Protein AF-A0A8H5BIE5-F1 (afdb_monomer_lite)

Sequence (231 aa):
MSARRSNIYDLLNSENQHPDFGVPSYSPSLDPEEPSSSNPKPKRTKVRLTKDQAEALQIVFEHTPEPTIEKRKDLARDLGLTFEKVSRWFLRERNDAPRRLLPDGTKLEPRLRPTPEQKSRLEHEYALNANPSEQRQKEIALEIGLSELRVSKWFYRERKDAPRRLLPDGTKPKVVRRLTKEEKSRLGQEYARNKQPSERRQKEIAVDLGLSELTVSNWFIKAYRKIEETR

pLDDT: mean 70.71, std 19.9, range [29.78, 95.0]

Organism: NCBI:txid980116

Structure (mmCIF, N/CA/C/O backbone):
data_AF-A0A8H5BIE5-F1
#
_entry.id   AF-A0A8H5BIE5-F1
#
loop_
_atom_site.group_PDB
_atom_site.id
_atom_site.type_symbol
_atom_site.label_atom_id
_atom_site.label_alt_id
_atom_site.label_comp_id
_atom_site.label_asym_id
_atom_site.label_entity_id
_atom_site.label_seq_id
_atom_site.pdbx_PDB_ins_code
_atom_site.Cartn_x
_atom_site.Cartn_y
_atom_site.Cartn_z
_atom_site.occupancy
_atom_site.B_iso_or_equiv
_atom_site.auth_seq_id
_atom_site.auth_comp_id
_atom_site.auth_asym_id
_atom_site.auth_atom_id
_atom_site.pdbx_PDB_model_num
ATOM 1 N N . MET A 1 1 ? -13.540 -28.172 -0.347 1.00 32.31 1 MET A N 1
ATOM 2 C CA . MET A 1 1 ? -14.771 -27.641 0.275 1.00 32.31 1 MET A CA 1
ATOM 3 C C . MET A 1 1 ? -14.579 -26.155 0.539 1.00 32.31 1 MET A C 1
ATOM 5 O O . MET A 1 1 ? -13.856 -25.800 1.455 1.00 32.31 1 MET A O 1
ATOM 9 N N . SER A 1 2 ? -15.123 -25.292 -0.323 1.00 29.81 2 SER A N 1
ATOM 10 C CA . SER A 1 2 ? -14.977 -23.835 -0.218 1.00 29.81 2 SER A CA 1
ATOM 11 C C . SER A 1 2 ? -16.367 -23.232 -0.053 1.00 29.81 2 SER A C 1
ATOM 13 O O . SER A 1 2 ? -17.157 -23.240 -0.996 1.00 29.81 2 SER A O 1
ATOM 15 N N . ALA A 1 3 ? -16.688 -22.773 1.156 1.00 31.59 3 ALA A N 1
ATOM 16 C CA . ALA A 1 3 ? -17.971 -22.153 1.456 1.00 31.59 3 ALA A CA 1
ATOM 17 C C . ALA A 1 3 ? -18.076 -20.799 0.735 1.00 31.59 3 ALA A C 1
ATOM 19 O O . ALA A 1 3 ? -17.227 -19.917 0.893 1.00 31.59 3 ALA A O 1
ATOM 20 N N . ARG A 1 4 ? -19.117 -20.656 -0.092 1.00 34.44 4 ARG A N 1
ATOM 21 C CA . ARG A 1 4 ? -19.498 -19.399 -0.739 1.00 34.44 4 ARG A CA 1
ATOM 22 C C . ARG A 1 4 ? -19.854 -18.380 0.349 1.00 34.44 4 ARG A C 1
ATOM 24 O O . ARG A 1 4 ? -20.651 -18.670 1.233 1.00 34.44 4 ARG A O 1
ATOM 31 N N . ARG A 1 5 ? -19.256 -17.186 0.291 1.00 35.44 5 ARG A N 1
ATOM 32 C CA . ARG A 1 5 ? -19.644 -16.042 1.127 1.00 35.44 5 ARG A CA 1
ATOM 33 C C . ARG A 1 5 ? -21.004 -15.536 0.648 1.00 35.44 5 ARG A C 1
ATOM 35 O O . ARG A 1 5 ? -21.066 -14.845 -0.364 1.00 35.44 5 ARG A O 1
ATOM 42 N N . SER A 1 6 ? -22.063 -15.901 1.360 1.00 34.91 6 SER A N 1
ATOM 43 C CA . SER A 1 6 ? -23.404 -15.364 1.137 1.00 34.91 6 SER A CA 1
ATOM 44 C C . SER A 1 6 ? -23.446 -13.883 1.513 1.00 34.91 6 SER A C 1
ATOM 46 O O . SER A 1 6 ? -22.929 -13.473 2.557 1.00 34.91 6 SER A O 1
ATOM 48 N N . ASN A 1 7 ? -24.017 -13.078 0.623 1.00 36.84 7 ASN A N 1
ATOM 49 C CA . ASN A 1 7 ? -24.169 -11.643 0.780 1.00 36.84 7 ASN A CA 1
ATOM 50 C C . ASN A 1 7 ? -25.349 -11.371 1.727 1.00 36.84 7 ASN A C 1
ATOM 52 O O . ASN A 1 7 ? -26.460 -11.829 1.493 1.00 36.84 7 ASN A O 1
ATOM 56 N N . ILE A 1 8 ? -25.113 -10.631 2.810 1.00 42.47 8 ILE A N 1
ATOM 57 C CA . ILE A 1 8 ? -26.102 -10.379 3.880 1.00 42.47 8 ILE A CA 1
ATOM 58 C C . ILE A 1 8 ? -27.270 -9.483 3.401 1.00 42.47 8 ILE A C 1
ATOM 60 O O . ILE A 1 8 ? -28.242 -9.292 4.123 1.00 42.47 8 ILE A O 1
ATOM 64 N N . TYR A 1 9 ? -27.219 -8.966 2.171 1.00 36.19 9 TYR A N 1
ATOM 65 C CA . TYR A 1 9 ? -28.305 -8.180 1.577 1.00 36.19 9 TYR A CA 1
ATOM 66 C C . TYR A 1 9 ? -29.442 -9.020 0.962 1.00 36.19 9 TYR A C 1
ATOM 68 O O . TYR A 1 9 ? -30.474 -8.447 0.634 1.00 36.19 9 TYR A O 1
ATOM 76 N N . ASP A 1 10 ? -29.309 -10.349 0.867 1.00 44.44 10 ASP A N 1
ATOM 77 C CA . ASP A 1 10 ? -30.314 -11.212 0.214 1.00 44.44 10 ASP A CA 1
ATOM 78 C C . ASP A 1 10 ? -31.428 -11.730 1.157 1.00 44.44 10 ASP A C 1
ATOM 80 O O . ASP A 1 10 ? -32.272 -12.516 0.740 1.00 44.44 10 ASP A O 1
ATOM 84 N N . LEU A 1 11 ? -31.472 -11.295 2.425 1.00 38.12 11 LEU A N 1
ATOM 85 C CA . LEU A 1 11 ? -32.445 -11.765 3.436 1.00 38.12 11 LEU A CA 1
ATOM 86 C C . LEU A 1 11 ? -33.472 -10.708 3.883 1.00 38.12 11 LEU A C 1
ATOM 88 O O . LEU A 1 11 ? -34.088 -10.857 4.933 1.00 38.12 11 LEU A O 1
ATOM 92 N N . LEU A 1 12 ? -33.669 -9.636 3.111 1.00 39.03 12 LEU A N 1
ATOM 93 C CA . LEU A 1 12 ? -34.598 -8.551 3.473 1.00 39.03 12 LEU A CA 1
ATOM 94 C C . LEU A 1 12 ? -35.684 -8.261 2.429 1.00 39.03 12 LEU A C 1
ATOM 96 O O . LEU A 1 12 ? -36.294 -7.200 2.481 1.00 39.03 12 LEU A O 1
ATOM 100 N N . ASN A 1 13 ? -35.958 -9.180 1.500 1.00 38.72 13 ASN A N 1
ATOM 101 C CA . ASN A 1 13 ? -37.009 -8.966 0.503 1.00 38.72 13 ASN A CA 1
ATOM 102 C C . ASN A 1 13 ? -37.920 -10.190 0.355 1.00 38.72 13 ASN A C 1
ATOM 104 O O . ASN A 1 13 ? -37.902 -10.886 -0.656 1.00 38.72 13 ASN A O 1
ATOM 108 N N . SER A 1 14 ? -38.710 -10.467 1.389 1.00 38.69 14 SER A N 1
ATOM 109 C CA . SER A 1 14 ? -39.858 -11.367 1.287 1.00 38.69 14 SER A CA 1
ATOM 110 C C . SER A 1 14 ? -40.916 -10.936 2.293 1.00 38.69 14 SER A C 1
ATOM 112 O O . SER A 1 14 ? -40.967 -11.458 3.394 1.00 38.69 14 SER A O 1
ATOM 114 N N . GLU A 1 15 ? -41.662 -9.893 1.931 1.00 37.38 15 GLU A N 1
ATOM 115 C CA . GLU A 1 15 ? -43.041 -9.625 2.364 1.00 37.38 15 GLU A CA 1
ATOM 116 C C . GLU A 1 15 ? -43.448 -8.250 1.832 1.00 37.38 15 GLU A C 1
ATOM 118 O O . GLU A 1 15 ? -43.103 -7.220 2.396 1.00 37.38 15 GLU A O 1
ATOM 123 N N . ASN A 1 16 ? -44.143 -8.240 0.695 1.00 35.81 16 ASN A N 1
ATOM 124 C CA . ASN A 1 16 ? -45.181 -7.253 0.413 1.00 35.81 16 ASN A CA 1
ATOM 125 C C . ASN A 1 16 ? -46.111 -7.843 -0.647 1.00 35.81 16 ASN A C 1
ATOM 127 O O . ASN A 1 16 ? -45.803 -7.897 -1.837 1.00 35.81 16 ASN A O 1
ATOM 131 N N . GLN A 1 17 ? -47.233 -8.354 -0.152 1.00 34.19 17 GLN A N 1
ATOM 132 C CA . GLN A 1 17 ? -48.413 -8.710 -0.923 1.00 34.19 17 GLN A CA 1
ATOM 133 C C . GLN A 1 17 ? -48.940 -7.453 -1.630 1.00 34.19 17 GLN A C 1
ATOM 135 O O . GLN A 1 17 ? -49.186 -6.430 -0.995 1.00 34.19 17 GLN A O 1
ATOM 140 N N . HIS A 1 18 ? -49.096 -7.541 -2.949 1.00 30.09 18 HIS A N 1
ATOM 141 C CA . HIS A 1 18 ? -49.784 -6.554 -3.778 1.00 30.09 18 HIS A CA 1
ATOM 142 C C . HIS A 1 18 ? -51.304 -6.755 -3.663 1.00 30.09 18 HIS A C 1
ATOM 144 O O . HIS A 1 18 ? -51.768 -7.850 -3.986 1.00 30.09 18 HIS A O 1
ATOM 150 N N . PRO A 1 19 ? -52.100 -5.734 -3.297 1.00 32.47 19 PRO A N 1
ATOM 151 C CA . PRO A 1 19 ? -53.488 -5.669 -3.708 1.00 32.47 19 PRO A CA 1
ATOM 152 C C . PRO A 1 19 ? -53.601 -4.944 -5.057 1.00 32.47 19 PRO A C 1
ATOM 154 O O . PRO A 1 19 ? -52.940 -3.937 -5.322 1.00 32.47 19 PRO A O 1
ATOM 157 N N . ASP A 1 20 ? -54.437 -5.529 -5.901 1.00 37.66 20 ASP A N 1
ATOM 158 C CA . ASP A 1 20 ? -54.865 -5.097 -7.225 1.00 37.66 20 ASP A CA 1
ATOM 159 C C . ASP A 1 20 ? -55.645 -3.770 -7.164 1.00 37.66 20 ASP A C 1
ATOM 161 O O . ASP A 1 20 ? -56.642 -3.671 -6.449 1.00 37.66 20 ASP A O 1
ATOM 165 N N . PHE A 1 21 ? -55.200 -2.764 -7.921 1.00 33.78 21 PHE A N 1
ATOM 166 C CA . PHE A 1 21 ? -56.006 -1.597 -8.280 1.00 33.78 21 PHE A CA 1
ATOM 167 C C . PHE A 1 21 ? -55.697 -1.171 -9.721 1.00 33.78 21 PHE A C 1
ATOM 169 O O . PHE A 1 21 ? -54.744 -0.445 -9.992 1.00 33.78 21 PHE A O 1
ATOM 176 N N . GLY A 1 22 ? -56.535 -1.666 -10.634 1.00 30.28 22 GLY A N 1
ATOM 177 C CA . GLY A 1 22 ? -57.175 -0.928 -11.728 1.00 30.28 22 GLY A CA 1
ATOM 178 C C . GLY A 1 22 ? -56.383 0.193 -12.399 1.00 30.28 22 GLY A C 1
ATOM 179 O O . GLY A 1 22 ? -56.380 1.335 -11.949 1.00 30.28 22 GLY A O 1
ATOM 180 N N . VAL A 1 23 ? -55.828 -0.123 -13.565 1.00 30.62 23 VAL A N 1
ATOM 181 C CA . VAL A 1 23 ? -55.325 0.844 -14.547 1.00 30.62 23 VAL A CA 1
ATOM 182 C C . VAL A 1 23 ? -56.503 1.562 -15.220 1.00 30.62 23 VAL A C 1
ATOM 184 O O . VAL A 1 23 ? -57.405 0.883 -15.716 1.00 30.62 23 VAL A O 1
ATOM 187 N N . PRO A 1 24 ? -56.452 2.894 -15.390 1.00 33.66 24 PRO A N 1
ATOM 188 C CA . PRO A 1 24 ? -57.061 3.519 -16.550 1.00 33.66 24 PRO A CA 1
ATOM 189 C C . PRO A 1 24 ? -55.997 4.164 -17.440 1.00 33.66 24 PRO A C 1
ATOM 191 O O . PRO A 1 24 ? -55.214 5.021 -17.038 1.00 33.66 24 PRO A O 1
ATOM 194 N N . SER A 1 25 ? -56.029 3.712 -18.688 1.00 35.69 25 SER A N 1
ATOM 195 C CA . SER A 1 25 ? -55.383 4.276 -19.866 1.00 35.69 25 SER A CA 1
ATOM 196 C C . SER A 1 25 ? -55.659 5.776 -20.024 1.00 35.69 25 SER A C 1
ATOM 198 O O . SER A 1 25 ? -56.815 6.172 -20.159 1.00 35.69 25 SER A O 1
ATOM 200 N N . TYR A 1 26 ? -54.604 6.580 -20.165 1.00 31.02 26 TYR A N 1
ATOM 201 C CA . TYR A 1 26 ? -54.642 7.768 -21.018 1.00 31.02 26 TYR A CA 1
ATOM 202 C C . TYR A 1 26 ? -53.252 8.035 -21.606 1.00 31.02 26 TYR A C 1
ATOM 204 O O . TYR A 1 26 ? -52.254 8.109 -20.894 1.00 31.02 26 TYR A O 1
ATOM 212 N N . SER A 1 27 ? -53.206 8.142 -22.928 1.00 31.41 27 SER A N 1
ATOM 213 C CA . SER A 1 27 ? -52.050 8.557 -23.725 1.00 31.41 27 SER A CA 1
ATOM 214 C C . SER A 1 27 ? -52.337 9.971 -24.273 1.00 31.41 27 SER A C 1
ATOM 216 O O . SER A 1 27 ? -53.456 10.461 -24.151 1.00 31.41 27 SER A O 1
ATOM 218 N N . PRO A 1 28 ? -51.406 10.598 -24.998 1.00 44.78 28 PRO A N 1
ATOM 219 C CA . PRO A 1 28 ? -50.321 11.455 -24.528 1.00 44.78 28 PRO A CA 1
ATOM 220 C C . PRO A 1 28 ? -50.580 12.934 -24.886 1.00 44.78 28 PRO A C 1
ATOM 222 O O . PRO A 1 28 ? -51.150 13.203 -25.941 1.00 44.78 28 PRO A O 1
ATOM 225 N N . SER A 1 29 ? -50.109 13.908 -24.099 1.00 29.78 29 SER A N 1
ATOM 226 C CA . SER A 1 29 ? -49.857 15.263 -24.627 1.00 29.78 29 SER A CA 1
ATOM 227 C C . SER A 1 29 ? -49.077 16.173 -23.679 1.00 29.78 29 SER A C 1
ATOM 229 O O . SER A 1 29 ? -49.524 16.447 -22.572 1.00 29.78 29 SER A O 1
ATOM 231 N N . LEU A 1 30 ? -47.998 16.710 -24.258 1.00 33.69 30 LEU A N 1
ATOM 232 C CA . LEU A 1 30 ? -47.426 18.046 -24.072 1.00 33.69 30 LEU A CA 1
ATOM 233 C C . LEU A 1 30 ? -46.634 18.302 -22.782 1.00 33.69 30 LEU A C 1
ATOM 235 O O . LEU A 1 30 ? -47.179 18.654 -21.740 1.00 33.69 30 LEU A O 1
ATOM 239 N N . ASP A 1 31 ? -45.309 18.215 -22.936 1.00 35.59 31 ASP A N 1
ATOM 240 C CA . ASP A 1 31 ? -44.327 18.892 -22.089 1.00 35.59 31 ASP A CA 1
ATOM 241 C C . ASP A 1 31 ? -44.635 20.395 -21.979 1.00 35.59 31 ASP A C 1
ATOM 243 O O . ASP A 1 31 ? -44.973 21.053 -22.971 1.00 35.59 31 ASP A O 1
ATOM 247 N N . PRO A 1 32 ? -44.410 20.964 -20.789 1.00 39.25 32 PRO A N 1
ATOM 248 C CA . PRO A 1 32 ? -43.493 22.091 -20.713 1.00 39.25 32 PRO A CA 1
ATOM 249 C C . PRO A 1 32 ? -42.381 21.827 -19.695 1.00 39.25 32 PRO A C 1
ATOM 251 O O . PRO A 1 32 ? -42.601 21.271 -18.623 1.00 39.25 32 PRO A O 1
ATOM 254 N N . GLU A 1 33 ? -41.179 22.249 -20.076 1.00 38.44 33 GLU A N 1
ATOM 255 C CA . GLU A 1 33 ? -39.914 22.125 -19.356 1.00 38.44 33 GLU A CA 1
ATOM 256 C C . GLU A 1 33 ? -40.009 22.357 -17.837 1.00 38.44 33 GLU A C 1
ATOM 258 O O . GLU A 1 33 ? -40.250 23.470 -17.369 1.00 38.44 33 GLU A O 1
ATOM 263 N N . GLU A 1 34 ? -39.706 21.313 -17.063 1.00 33.25 34 GLU A N 1
ATOM 264 C CA . GLU A 1 34 ? -39.403 21.421 -15.636 1.00 33.25 34 GLU A CA 1
ATOM 265 C C . GLU A 1 34 ? -37.879 21.571 -15.447 1.00 33.25 34 GLU A C 1
ATOM 267 O O . GLU A 1 34 ? -37.102 20.729 -15.922 1.00 33.25 34 GLU A O 1
ATOM 272 N N . PRO A 1 35 ? -37.403 22.627 -14.760 1.00 37.53 35 PRO A N 1
ATOM 273 C CA . PRO A 1 35 ? -35.984 22.858 -14.549 1.00 37.53 35 PRO A CA 1
ATOM 274 C C . PRO A 1 35 ? -35.387 21.754 -13.672 1.00 37.53 35 PRO A C 1
ATOM 276 O O . PRO A 1 35 ? -35.780 21.544 -12.525 1.00 37.53 35 PRO A O 1
ATOM 279 N N . SER A 1 36 ? -34.376 21.078 -14.222 1.00 33.56 36 SER A N 1
ATOM 280 C CA . SER A 1 36 ? -33.503 20.109 -13.553 1.00 33.56 36 SER A CA 1
ATOM 281 C C . SER A 1 36 ? -33.057 20.603 -12.167 1.00 33.56 36 SER A C 1
ATOM 283 O O . SER A 1 36 ? -32.044 21.292 -12.023 1.00 33.56 36 SER A O 1
ATOM 285 N N . SER A 1 37 ? -33.781 20.190 -11.124 1.00 35.19 37 SER A N 1
ATOM 286 C CA . SER A 1 37 ? -33.389 20.364 -9.727 1.00 35.19 37 SER A CA 1
ATOM 287 C C . SER A 1 37 ? -32.235 19.414 -9.409 1.00 35.19 37 SER A C 1
ATOM 289 O O . SER A 1 37 ? -32.403 18.295 -8.919 1.00 35.19 37 SER A O 1
ATOM 291 N N . SER A 1 38 ? -31.014 19.856 -9.709 1.00 40.78 38 SER A N 1
ATOM 292 C CA . SER A 1 38 ? -29.786 19.229 -9.235 1.00 40.78 38 SER A CA 1
ATOM 293 C C . SER A 1 38 ? -29.608 19.538 -7.748 1.00 40.78 38 SER A C 1
ATOM 295 O O . SER A 1 38 ? -28.754 20.338 -7.369 1.00 40.78 38 SER A O 1
ATOM 297 N N . ASN A 1 39 ? -30.425 18.934 -6.887 1.00 42.25 39 ASN A N 1
ATOM 298 C CA . ASN A 1 39 ? -30.245 19.066 -5.448 1.00 42.25 39 ASN A CA 1
ATOM 299 C C . ASN A 1 39 ? -29.088 18.139 -5.008 1.00 42.25 39 ASN A C 1
ATOM 301 O O . ASN A 1 39 ? -29.203 16.912 -5.125 1.00 42.25 39 ASN A O 1
ATOM 305 N N . PRO A 1 40 ? -27.939 18.662 -4.533 1.00 48.62 40 PRO A N 1
ATOM 306 C CA . PRO A 1 40 ? -26.839 17.818 -4.092 1.00 48.62 40 PRO A CA 1
ATOM 307 C C . PRO A 1 40 ? -27.244 17.082 -2.810 1.00 48.62 40 PRO A C 1
ATOM 309 O O . PRO A 1 40 ? -27.550 17.701 -1.792 1.00 48.62 40 PRO A O 1
ATOM 312 N N . LYS A 1 41 ? -27.222 15.742 -2.844 1.00 47.88 41 LYS A N 1
ATOM 313 C CA . LYS A 1 41 ? -27.492 14.892 -1.671 1.00 47.88 41 LYS A CA 1
ATOM 314 C C . LYS A 1 41 ? -26.666 15.379 -0.464 1.00 47.88 41 LYS A C 1
ATOM 316 O O . LYS A 1 41 ? -25.450 15.552 -0.611 1.00 47.88 41 LYS A O 1
ATOM 321 N N . PRO A 1 42 ? -27.268 15.564 0.727 1.00 48.19 42 PRO A N 1
ATOM 322 C CA . PRO A 1 42 ? -26.554 16.072 1.891 1.00 48.19 42 PRO A CA 1
ATOM 323 C C . PRO A 1 42 ? -25.379 15.152 2.237 1.00 48.19 42 PRO A C 1
ATOM 325 O O . PRO A 1 42 ? -25.523 13.936 2.409 1.00 48.19 42 PRO A O 1
ATOM 328 N N . LYS A 1 43 ? -24.179 15.736 2.315 1.00 51.28 43 LYS A N 1
ATOM 329 C CA . LYS A 1 43 ? -22.952 15.028 2.691 1.00 51.28 43 LYS A CA 1
ATOM 330 C C . LYS A 1 43 ? -23.131 14.500 4.117 1.00 51.28 43 LYS A C 1
ATOM 332 O O . LYS A 1 43 ? -23.162 15.287 5.056 1.00 51.28 43 LYS A O 1
ATOM 337 N N . ARG A 1 44 ? -23.240 13.174 4.289 1.00 58.47 44 ARG A N 1
ATOM 338 C CA . ARG A 1 44 ? -23.320 12.526 5.613 1.00 58.47 44 ARG A CA 1
ATOM 339 C C . ARG A 1 44 ? -22.139 12.997 6.469 1.00 58.47 44 ARG A C 1
ATOM 341 O O . ARG A 1 44 ? -20.995 12.616 6.207 1.00 58.47 44 ARG A O 1
ATOM 348 N N . THR A 1 45 ? -22.401 13.813 7.484 1.00 51.69 45 THR A N 1
ATOM 349 C CA . THR A 1 45 ? -21.404 14.217 8.475 1.00 51.69 45 THR A CA 1
ATOM 350 C C . THR A 1 45 ? -20.968 12.970 9.241 1.00 51.69 45 THR A C 1
ATOM 352 O O . THR A 1 45 ? -21.744 12.319 9.941 1.00 51.69 45 THR A O 1
ATOM 355 N N . LYS A 1 46 ? -19.709 12.556 9.053 1.00 61.09 46 LYS A N 1
ATOM 356 C CA . LYS A 1 46 ? -19.129 11.441 9.810 1.00 61.09 46 LYS A CA 1
ATOM 357 C C . LYS A 1 46 ? -18.948 11.882 11.261 1.00 61.09 46 LYS A C 1
ATOM 359 O O . LYS A 1 46 ? -17.928 12.476 11.595 1.00 61.09 46 LYS A O 1
ATOM 364 N N . VAL A 1 47 ? -19.918 11.564 12.114 1.00 65.62 47 VAL A N 1
ATOM 365 C CA . VAL A 1 47 ? -19.767 11.668 13.572 1.00 65.62 47 VAL A CA 1
ATOM 366 C C . VAL A 1 47 ? -18.630 10.734 13.999 1.00 65.62 47 VAL A C 1
ATOM 368 O O . VAL A 1 47 ? -18.717 9.520 13.788 1.00 65.62 47 VAL A O 1
ATOM 371 N N . ARG A 1 48 ? -17.545 11.306 14.532 1.00 79.50 48 ARG A N 1
ATOM 372 C CA . ARG A 1 48 ? -16.424 10.559 15.124 1.00 79.50 48 ARG A CA 1
ATOM 373 C C . ARG A 1 48 ? -16.837 10.055 16.510 1.00 79.50 48 ARG A C 1
ATOM 375 O O . ARG A 1 48 ? -17.612 10.726 17.181 1.00 79.50 48 ARG A O 1
ATOM 382 N N . LEU A 1 49 ? -16.341 8.883 16.909 1.00 86.94 49 LEU A N 1
ATOM 383 C CA . LEU A 1 49 ? -16.509 8.409 18.284 1.00 86.94 49 LEU A CA 1
ATOM 384 C C . LEU A 1 49 ? -15.771 9.357 19.234 1.00 86.94 49 LEU A C 1
ATOM 386 O O . LEU A 1 49 ? -14.690 9.846 18.889 1.00 86.94 49 LEU A O 1
ATOM 390 N N . THR A 1 50 ? -16.349 9.600 20.408 1.00 90.75 50 THR A N 1
ATOM 391 C CA . THR A 1 50 ? -15.651 10.286 21.500 1.00 90.75 50 THR A CA 1
ATOM 392 C C . THR A 1 50 ? -14.539 9.395 22.059 1.00 90.75 50 THR A C 1
ATOM 394 O O . THR A 1 50 ? -14.482 8.195 21.770 1.00 90.75 50 THR A O 1
ATOM 397 N N . LYS A 1 51 ? -13.632 9.982 22.848 1.00 88.19 51 LYS A N 1
ATOM 398 C CA . LYS A 1 51 ? -12.554 9.236 23.510 1.00 88.19 51 LYS A CA 1
ATOM 399 C C . LYS A 1 51 ? -13.129 8.125 24.399 1.00 88.19 51 LYS A C 1
ATOM 401 O O . LYS A 1 51 ? -12.760 6.970 24.225 1.00 88.19 51 LYS A O 1
ATOM 406 N N . ASP A 1 52 ? -14.116 8.463 25.221 1.00 87.19 52 ASP A N 1
ATOM 407 C CA . ASP A 1 52 ? -14.751 7.534 26.163 1.00 87.19 52 ASP A CA 1
ATOM 408 C C . ASP A 1 52 ? -15.489 6.395 25.439 1.00 87.19 52 ASP A C 1
ATOM 410 O O . ASP A 1 52 ? -15.382 5.230 25.816 1.00 87.19 52 ASP A O 1
ATOM 414 N N . GLN A 1 53 ? -16.171 6.701 24.325 1.00 91.31 53 GLN A N 1
ATOM 415 C CA . GLN A 1 53 ? -16.801 5.681 23.478 1.00 91.31 53 GLN A CA 1
ATOM 416 C C . GLN A 1 53 ? -15.771 4.725 22.866 1.00 91.31 53 GLN A C 1
ATOM 418 O O . GLN A 1 53 ? -16.045 3.535 22.720 1.00 91.31 53 GLN A O 1
ATOM 423 N N . ALA A 1 54 ? -14.602 5.233 22.470 1.00 90.75 54 ALA A N 1
ATOM 424 C CA . ALA A 1 54 ? -13.534 4.406 21.922 1.00 90.75 54 ALA A CA 1
ATOM 425 C C . ALA A 1 54 ? -12.882 3.526 22.999 1.00 90.75 54 ALA A C 1
ATOM 427 O O . ALA A 1 54 ? -12.653 2.348 22.733 1.00 90.75 54 ALA A O 1
ATOM 428 N N . GLU A 1 55 ? -12.632 4.063 24.196 1.00 89.94 55 GLU A N 1
ATOM 429 C CA . GLU A 1 55 ? -12.083 3.307 25.331 1.00 89.94 55 GLU A CA 1
ATOM 430 C C . GLU A 1 55 ? -13.025 2.179 25.767 1.00 89.94 55 GLU A C 1
ATOM 432 O O . GLU A 1 55 ? -1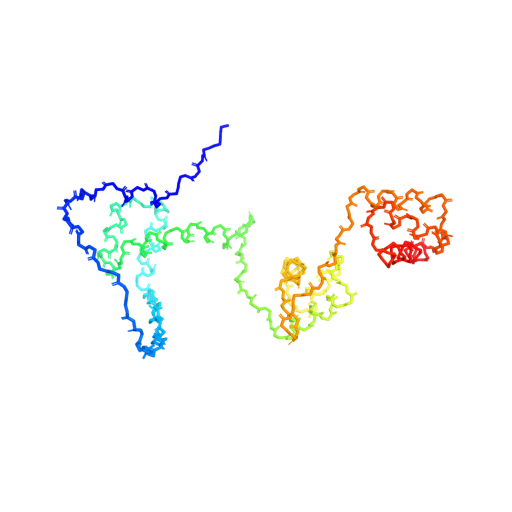2.592 1.036 25.891 1.00 89.94 55 GLU A O 1
ATOM 437 N N . ALA A 1 56 ? -14.327 2.445 25.891 1.00 91.00 56 ALA A N 1
ATOM 438 C CA . ALA A 1 56 ? -15.302 1.417 26.257 1.00 91.00 56 ALA A CA 1
ATOM 439 C C . ALA A 1 56 ? -15.357 0.256 25.245 1.00 91.00 56 ALA A C 1
ATOM 441 O O . ALA A 1 56 ? -15.419 -0.915 25.625 1.00 91.00 56 ALA A O 1
ATOM 442 N N . LEU A 1 57 ? -15.298 0.561 23.944 1.00 92.25 57 LEU A N 1
ATOM 443 C CA . LEU A 1 57 ? -15.244 -0.462 22.895 1.00 92.25 57 LEU A CA 1
ATOM 444 C C . LEU A 1 57 ? -13.925 -1.246 22.921 1.00 92.25 57 LEU A C 1
ATOM 446 O O . LEU A 1 57 ? -13.935 -2.459 22.707 1.00 92.25 57 LEU A O 1
ATOM 450 N N . GLN A 1 58 ? -12.811 -0.568 23.207 1.00 90.25 58 GLN A N 1
ATOM 451 C CA . GLN A 1 58 ? -11.485 -1.171 23.322 1.00 90.25 58 GLN A CA 1
ATOM 452 C C . GLN A 1 58 ? -11.426 -2.181 24.474 1.00 90.25 58 GLN A C 1
ATOM 454 O O . GLN A 1 58 ? -10.994 -3.311 24.255 1.00 90.25 58 GLN A O 1
ATOM 459 N N . ILE A 1 59 ? -11.947 -1.822 25.653 1.00 90.44 59 ILE A N 1
ATOM 460 C CA . ILE A 1 59 ? -12.009 -2.711 26.824 1.00 90.44 59 ILE A CA 1
ATOM 461 C C . ILE A 1 59 ? -12.752 -4.003 26.477 1.00 90.44 59 ILE A C 1
ATOM 463 O O . ILE A 1 59 ? -12.271 -5.099 26.761 1.00 90.44 59 ILE A O 1
ATOM 467 N N . VAL A 1 60 ? -13.911 -3.908 25.816 1.00 92.12 60 VAL A N 1
ATOM 468 C CA . VAL A 1 60 ? -14.652 -5.115 25.420 1.00 92.12 60 VAL A CA 1
ATOM 469 C C . VAL A 1 60 ? -13.894 -5.923 24.372 1.00 92.12 60 VAL A C 1
ATOM 471 O O . VAL A 1 60 ? -13.906 -7.147 24.436 1.00 92.12 60 VAL A O 1
ATOM 474 N N . PHE A 1 61 ? -13.219 -5.272 23.425 1.00 90.81 61 PHE A N 1
ATOM 475 C CA . PHE A 1 61 ? -12.437 -5.956 22.395 1.00 90.81 61 PHE A CA 1
ATOM 476 C C . PHE A 1 61 ? -11.265 -6.758 22.965 1.00 90.81 61 PHE A C 1
ATOM 478 O O . PHE A 1 61 ? -11.012 -7.864 22.494 1.00 90.81 61 PHE A O 1
ATOM 485 N N . GLU A 1 62 ? -10.581 -6.230 23.979 1.00 86.94 62 GLU A N 1
ATOM 486 C CA . GLU A 1 62 ? -9.467 -6.910 24.651 1.00 86.94 62 GLU A CA 1
ATOM 487 C C . GLU A 1 62 ? -9.905 -8.218 25.317 1.00 86.94 62 GLU A C 1
ATOM 489 O O . GLU A 1 62 ? -9.188 -9.213 25.253 1.00 86.94 62 GLU A O 1
ATOM 494 N N . HIS A 1 63 ? -11.113 -8.242 25.883 1.00 86.88 63 HIS A N 1
ATOM 495 C CA . HIS A 1 63 ? -11.671 -9.430 26.531 1.00 86.88 63 HIS A CA 1
ATOM 496 C C . HIS A 1 63 ? -12.402 -10.350 25.548 1.00 86.88 63 HIS A C 1
ATOM 498 O O . HIS A 1 63 ? -12.464 -11.564 25.734 1.00 86.88 63 HIS A O 1
ATOM 504 N N . THR A 1 64 ? -13.026 -9.789 24.512 1.00 87.94 64 THR A N 1
ATOM 505 C CA . THR A 1 64 ? -13.842 -10.533 23.550 1.00 87.94 64 THR A CA 1
ATOM 506 C C . THR A 1 64 ? -13.781 -9.866 22.170 1.00 87.94 64 THR A C 1
ATOM 508 O O . THR A 1 64 ? -14.608 -9.008 21.851 1.00 87.94 64 THR A O 1
ATOM 511 N N . PRO A 1 65 ? -12.848 -10.291 21.295 1.00 86.19 65 PRO A N 1
ATOM 512 C CA . PRO A 1 65 ? -12.715 -9.746 19.940 1.00 86.19 65 PRO A CA 1
ATOM 513 C C . PRO A 1 65 ? -13.924 -10.020 19.028 1.00 86.19 65 PRO A C 1
ATOM 515 O O . PRO A 1 65 ? -14.130 -9.324 18.029 1.00 86.19 65 PRO A O 1
ATOM 518 N N . GLU A 1 66 ? -14.725 -11.039 19.358 1.00 89.88 66 GLU A N 1
ATOM 519 C CA . GLU A 1 66 ? -15.974 -11.397 18.676 1.00 89.88 66 GLU A CA 1
ATOM 520 C C . GLU A 1 66 ? -17.170 -11.343 19.643 1.00 89.88 66 GLU A C 1
ATOM 522 O O . GLU A 1 66 ? -17.716 -12.379 20.021 1.00 89.88 66 GLU A O 1
ATOM 527 N N . PRO A 1 67 ? -17.602 -10.145 20.076 1.00 89.94 67 PRO A N 1
ATOM 528 C CA . PRO A 1 67 ? -18.737 -10.032 20.985 1.00 89.94 67 PRO A CA 1
ATOM 529 C C . PRO A 1 67 ? -20.017 -10.517 20.299 1.00 89.94 67 PRO A C 1
ATOM 531 O O . PRO A 1 67 ? -20.207 -10.296 19.097 1.00 89.94 67 PRO A O 1
ATOM 534 N N . THR A 1 68 ? -20.925 -11.129 21.059 1.00 94.00 68 THR A N 1
ATOM 535 C CA . THR A 1 68 ? -22.222 -11.597 20.548 1.00 94.00 68 THR A CA 1
ATOM 536 C C . THR A 1 68 ? -23.077 -10.443 20.015 1.00 94.00 68 THR A C 1
ATOM 538 O O . THR A 1 68 ? -22.827 -9.263 20.281 1.00 94.00 68 THR A O 1
ATOM 541 N N . ILE A 1 69 ? -24.112 -10.770 19.233 1.00 93.38 69 ILE A N 1
ATOM 542 C CA . ILE A 1 69 ? -25.053 -9.768 18.707 1.00 93.38 69 ILE A CA 1
ATOM 543 C C . ILE A 1 69 ? -25.695 -8.979 19.855 1.00 93.38 69 ILE A C 1
ATOM 545 O O . ILE A 1 69 ? -25.779 -7.757 19.768 1.00 93.38 69 ILE A O 1
ATOM 549 N N . GLU A 1 70 ? -26.099 -9.664 20.924 1.00 94.31 70 GLU A N 1
ATOM 550 C CA . GLU A 1 70 ? -26.699 -9.061 22.119 1.00 94.31 70 GLU A CA 1
ATOM 551 C C . GLU A 1 70 ? -25.730 -8.104 22.803 1.00 94.31 70 GLU A C 1
ATOM 553 O O . GLU A 1 70 ? -26.045 -6.926 22.953 1.00 94.31 70 GLU A O 1
ATOM 558 N N . LYS A 1 71 ? -24.489 -8.540 23.055 1.00 91.25 71 LYS A N 1
ATOM 559 C CA . LYS A 1 71 ? -23.474 -7.685 23.678 1.00 91.25 71 LYS A CA 1
ATOM 560 C C . LYS A 1 71 ? -23.182 -6.428 22.856 1.00 91.25 71 LYS A C 1
ATOM 562 O O . LYS A 1 71 ? -22.965 -5.353 23.409 1.00 91.25 71 LYS A O 1
ATOM 567 N N . ARG A 1 72 ? -23.213 -6.529 21.521 1.00 94.94 72 ARG A N 1
ATOM 568 C CA . ARG A 1 72 ? -23.086 -5.364 20.628 1.00 94.94 72 ARG A CA 1
ATOM 569 C C . ARG A 1 72 ? -24.312 -4.448 20.657 1.00 94.94 72 ARG A C 1
ATOM 571 O O . ARG A 1 72 ? -24.142 -3.245 20.470 1.00 94.94 72 ARG A O 1
ATOM 578 N N . LYS A 1 73 ? -25.524 -4.984 20.843 1.00 95.00 73 LYS A N 1
ATOM 579 C CA . LYS A 1 73 ? -26.749 -4.183 21.023 1.00 95.00 73 LYS A CA 1
ATOM 580 C C . LYS A 1 73 ? -26.726 -3.439 22.359 1.00 95.00 73 LYS A C 1
ATOM 582 O O . LYS A 1 73 ? -27.058 -2.259 22.375 1.00 95.00 73 LYS A O 1
ATOM 587 N N . ASP A 1 74 ? -26.269 -4.087 23.425 1.00 94.44 74 ASP A N 1
ATOM 588 C CA . ASP A 1 74 ? -26.118 -3.452 24.737 1.00 94.44 74 ASP A CA 1
ATOM 589 C C . ASP A 1 74 ? -25.103 -2.309 24.679 1.00 94.44 74 ASP A C 1
ATOM 591 O O . ASP A 1 74 ? -25.440 -1.177 25.002 1.00 94.44 74 ASP A O 1
ATOM 595 N N . LEU A 1 75 ? -23.918 -2.549 24.105 1.00 93.56 75 LEU A N 1
ATOM 596 C CA . LEU A 1 75 ? -22.914 -1.497 23.897 1.00 93.56 75 LEU A CA 1
ATOM 597 C C . LEU A 1 75 ? -23.422 -0.333 23.047 1.00 93.56 75 LEU A C 1
ATOM 599 O O . LEU A 1 75 ? -23.033 0.811 23.255 1.00 93.56 75 LEU A O 1
ATOM 603 N N . ALA A 1 76 ? -24.265 -0.611 22.055 1.00 95.00 76 ALA A N 1
ATOM 604 C CA . ALA A 1 76 ? -24.866 0.429 21.236 1.00 95.00 76 ALA A CA 1
ATOM 605 C C . ALA A 1 76 ? -25.779 1.334 22.079 1.00 95.00 76 ALA A C 1
ATOM 607 O O . ALA A 1 76 ? -25.661 2.557 22.004 1.00 95.00 76 ALA A O 1
ATOM 608 N N . ARG A 1 77 ? -26.626 0.735 22.923 1.00 94.19 77 ARG A N 1
ATOM 609 C CA . ARG A 1 77 ? -27.497 1.459 23.854 1.00 94.19 77 ARG A CA 1
ATOM 610 C C . ARG A 1 77 ? -26.680 2.269 24.863 1.00 94.19 77 ARG A C 1
ATOM 612 O O . ARG A 1 77 ? -26.903 3.470 24.973 1.00 94.19 77 ARG A O 1
ATOM 619 N N . ASP A 1 78 ? -25.709 1.639 25.516 1.00 92.44 78 ASP A N 1
ATOM 620 C CA . ASP A 1 78 ? -24.928 2.244 26.602 1.00 92.44 78 ASP A CA 1
ATOM 621 C C . ASP A 1 78 ? -24.047 3.404 26.105 1.00 92.44 78 ASP A C 1
ATOM 623 O O . ASP A 1 78 ? -23.855 4.396 26.802 1.00 92.44 78 ASP A O 1
ATOM 627 N N . LEU A 1 79 ? -23.545 3.317 24.867 1.00 91.94 79 LEU A N 1
ATOM 628 C CA . LEU A 1 79 ? -22.676 4.336 24.268 1.00 91.94 79 LEU A CA 1
ATOM 629 C C . LEU A 1 79 ? -23.429 5.385 23.436 1.00 91.94 79 LEU A C 1
ATOM 631 O O . LEU A 1 79 ? -22.791 6.267 22.852 1.00 91.94 79 LEU A O 1
ATOM 635 N N . GLY A 1 80 ? -24.757 5.281 23.318 1.00 92.69 80 GLY A N 1
ATOM 636 C CA . GLY A 1 80 ? -25.554 6.144 22.438 1.00 92.69 80 GLY A CA 1
ATOM 637 C C . GLY A 1 80 ? -25.167 6.011 20.957 1.00 92.69 80 GLY A C 1
ATOM 638 O O . GLY A 1 80 ? -25.239 6.969 20.183 1.00 92.69 80 GLY A O 1
ATOM 639 N N . LEU A 1 81 ? -24.696 4.831 20.549 1.00 92.38 81 LEU A N 1
ATOM 640 C CA . LEU A 1 81 ? -24.292 4.519 19.182 1.00 92.38 81 LEU A CA 1
ATOM 641 C C . LEU A 1 81 ? -25.330 3.616 18.515 1.00 92.38 81 LEU A C 1
ATOM 643 O O . LEU A 1 81 ? -26.019 2.829 19.142 1.00 92.38 81 LEU A O 1
ATOM 647 N N . THR A 1 82 ? -25.414 3.657 17.190 1.00 93.06 82 THR A N 1
ATOM 648 C CA . THR A 1 82 ? -26.197 2.655 16.452 1.00 93.06 82 THR A CA 1
ATOM 649 C C . THR A 1 82 ? -25.488 1.298 16.490 1.00 93.06 82 THR A C 1
ATOM 651 O O . THR A 1 82 ? -24.264 1.254 16.318 1.00 93.06 82 THR A O 1
ATOM 654 N N . PHE A 1 83 ? -26.239 0.197 16.552 1.00 92.88 83 PHE A N 1
ATOM 655 C CA . PHE A 1 83 ? -25.704 -1.171 16.448 1.00 92.88 83 PHE A CA 1
ATOM 656 C C . PHE A 1 83 ? -24.763 -1.372 15.246 1.00 92.88 83 PHE A C 1
ATOM 658 O O . PHE A 1 83 ? -23.737 -2.047 15.342 1.00 92.88 83 PHE A O 1
ATOM 665 N N . GLU A 1 84 ? -25.076 -0.744 14.111 1.00 92.31 84 GLU A N 1
ATOM 666 C CA . GLU A 1 84 ? -24.273 -0.820 12.890 1.00 92.31 84 GLU A CA 1
ATOM 667 C C . GLU A 1 84 ? -22.886 -0.166 13.054 1.00 92.31 84 GLU A C 1
ATOM 669 O O . GLU A 1 84 ? -21.886 -0.673 12.544 1.00 92.31 84 GLU A O 1
ATOM 674 N N . LYS A 1 85 ? -22.793 0.942 13.804 1.00 91.56 85 LYS A N 1
ATOM 675 C CA . LYS A 1 85 ? -21.512 1.590 14.138 1.00 91.56 85 LYS A CA 1
ATOM 676 C C . LYS A 1 85 ? -20.660 0.691 15.025 1.00 91.56 85 LYS A C 1
ATOM 678 O O . LYS A 1 85 ? -19.491 0.502 14.705 1.00 91.56 85 LYS A O 1
ATOM 683 N N . VAL A 1 86 ? -21.247 0.112 16.073 1.00 93.69 86 VAL A N 1
ATOM 684 C CA . VAL A 1 86 ? -20.554 -0.818 16.980 1.00 93.69 86 VAL A CA 1
ATOM 685 C C . VAL A 1 86 ? -20.072 -2.047 16.207 1.00 93.69 86 VAL A C 1
ATOM 687 O O . VAL A 1 86 ? -18.887 -2.366 16.220 1.00 93.69 86 VAL A O 1
ATOM 690 N N . SER A 1 87 ? -20.944 -2.677 15.417 1.00 93.06 87 SER A N 1
ATOM 691 C CA . SER A 1 87 ? -20.592 -3.849 14.600 1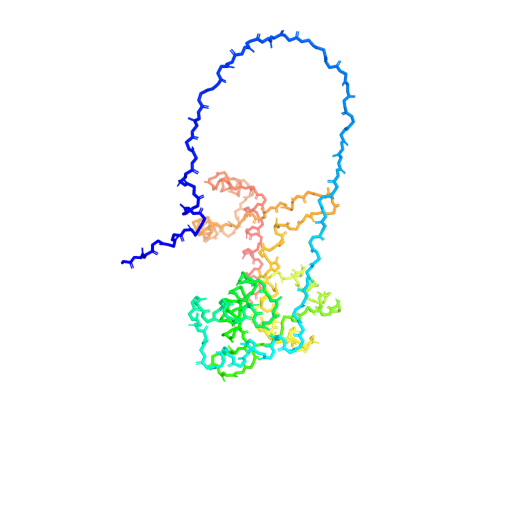.00 93.06 87 SER A CA 1
ATOM 692 C C . SER A 1 87 ? -19.470 -3.555 13.601 1.00 93.06 87 SER A C 1
ATOM 694 O O . SER A 1 87 ? -18.526 -4.335 13.460 1.00 93.06 87 SER A O 1
ATOM 696 N N . ARG A 1 88 ? -19.528 -2.400 12.930 1.00 91.88 88 ARG A N 1
ATOM 697 C CA . ARG A 1 88 ? -18.494 -1.967 11.985 1.00 91.88 88 ARG A CA 1
ATOM 698 C C . ARG A 1 88 ? -17.183 -1.608 12.689 1.00 91.88 88 ARG A C 1
ATOM 700 O O . ARG A 1 88 ? -16.122 -1.829 12.108 1.00 91.88 88 ARG A O 1
ATOM 707 N N . TRP A 1 89 ? -17.245 -1.080 13.912 1.00 93.31 89 TRP A N 1
ATOM 708 C CA . TRP A 1 89 ? -16.070 -0.820 14.740 1.00 93.31 89 TRP A CA 1
ATOM 709 C C . TRP A 1 89 ? -15.348 -2.131 15.075 1.00 93.31 89 TRP A C 1
ATOM 711 O O . TRP A 1 89 ? -14.181 -2.256 14.721 1.00 93.31 89 TRP A O 1
ATOM 721 N N . PHE A 1 90 ? -16.050 -3.147 15.593 1.00 92.25 90 PHE A N 1
ATOM 722 C CA . PHE A 1 90 ? -15.453 -4.457 15.909 1.00 92.25 90 PHE A CA 1
ATOM 723 C C . PHE A 1 90 ? -14.876 -5.151 14.666 1.00 92.25 90 PHE A C 1
ATOM 725 O O . PHE A 1 90 ? -13.762 -5.676 14.695 1.00 92.25 90 PHE A O 1
ATOM 732 N N . LEU A 1 91 ? -15.587 -5.088 13.533 1.00 89.50 91 LEU A N 1
ATOM 733 C CA . LEU A 1 91 ? -15.088 -5.608 12.257 1.00 89.50 91 LEU A CA 1
ATOM 734 C C . LEU A 1 91 ? -13.804 -4.895 11.809 1.00 89.50 91 LEU A C 1
ATOM 736 O O . LEU A 1 91 ? -12.865 -5.533 11.328 1.00 89.50 91 LEU A O 1
ATOM 740 N N . ARG A 1 92 ? -13.766 -3.564 11.927 1.00 88.44 92 ARG A N 1
ATOM 741 C CA . ARG A 1 92 ? -12.585 -2.773 11.585 1.00 88.44 92 ARG A CA 1
ATOM 742 C C . ARG A 1 92 ? -11.426 -3.116 12.508 1.00 88.44 92 ARG A C 1
ATOM 744 O O . ARG A 1 92 ? -10.329 -3.315 11.998 1.00 88.44 92 ARG A O 1
ATOM 751 N N . GLU A 1 93 ? -11.665 -3.185 13.810 1.00 87.69 93 GLU A N 1
ATOM 752 C CA . GLU A 1 93 ? -10.619 -3.391 14.806 1.00 87.69 93 GLU A CA 1
ATOM 753 C C . GLU A 1 93 ? -9.974 -4.769 14.644 1.00 87.69 93 GLU A C 1
ATOM 755 O O . GLU A 1 93 ? -8.755 -4.852 14.518 1.00 87.69 93 GLU A O 1
ATOM 760 N N . ARG A 1 94 ? -10.767 -5.827 14.432 1.00 88.00 94 ARG A N 1
ATOM 761 C CA . ARG A 1 94 ? -10.250 -7.167 14.101 1.00 88.00 94 ARG A CA 1
ATOM 762 C C . ARG A 1 94 ? -9.443 -7.204 12.801 1.00 88.00 94 ARG A C 1
ATOM 764 O O . ARG A 1 94 ? -8.458 -7.926 12.702 1.00 88.00 94 ARG A O 1
ATOM 771 N N . ASN A 1 95 ? -9.837 -6.424 11.795 1.00 82.69 95 ASN A N 1
ATOM 772 C CA . ASN A 1 95 ? -9.112 -6.345 10.524 1.00 82.69 95 ASN A CA 1
ATOM 773 C C . ASN A 1 95 ? -7.887 -5.417 10.584 1.00 82.69 95 ASN A C 1
ATOM 775 O O . ASN A 1 95 ? -7.034 -5.478 9.696 1.00 82.69 95 ASN A O 1
ATOM 779 N N . ASP A 1 96 ? -7.828 -4.486 11.533 1.00 75.25 96 ASP A N 1
ATOM 780 C CA . ASP A 1 96 ? -6.719 -3.550 11.712 1.00 75.25 96 ASP A CA 1
ATOM 781 C C . ASP A 1 96 ? -5.689 -4.082 12.717 1.00 75.25 96 ASP A C 1
ATOM 783 O O . ASP A 1 96 ? -4.512 -3.807 12.517 1.00 75.25 96 ASP A O 1
ATOM 787 N N . ALA A 1 97 ? -6.069 -4.873 13.726 1.00 69.06 97 ALA A N 1
ATOM 788 C CA . ALA A 1 97 ? -5.153 -5.387 14.748 1.00 69.06 97 ALA A CA 1
ATOM 789 C C . ALA A 1 97 ? -3.976 -6.202 14.161 1.00 69.06 97 ALA A C 1
ATOM 791 O O . ALA A 1 97 ? -2.831 -5.817 14.406 1.00 69.06 97 ALA A O 1
ATOM 792 N N . PRO A 1 98 ? -4.184 -7.189 13.260 1.00 64.44 98 PRO A N 1
ATOM 793 C CA . PRO A 1 98 ? -3.082 -7.882 12.582 1.00 64.44 98 PRO A CA 1
ATOM 794 C C . PRO A 1 98 ? -2.321 -6.986 11.599 1.00 64.44 98 PRO A C 1
ATOM 796 O O . PRO A 1 98 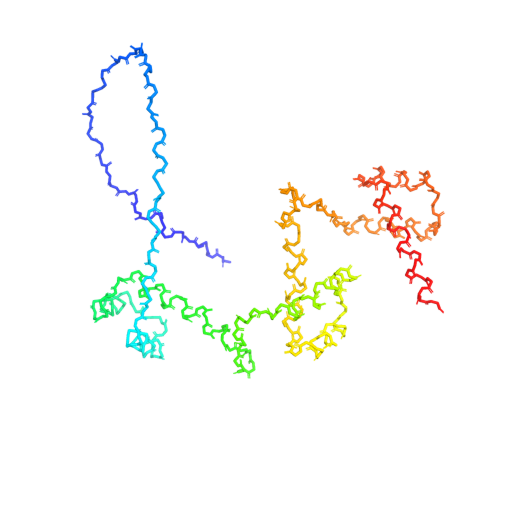? -1.226 -7.309 11.171 1.00 64.44 98 PRO A O 1
ATOM 799 N N . ARG A 1 99 ? -2.911 -5.859 11.181 1.00 63.75 99 ARG A N 1
ATOM 800 C CA . ARG A 1 99 ? -2.235 -4.857 10.347 1.00 63.75 99 ARG A CA 1
ATOM 801 C C . ARG A 1 99 ? -1.498 -3.814 11.167 1.00 63.75 99 ARG A C 1
ATOM 803 O O . ARG A 1 99 ? -0.870 -2.967 10.553 1.00 63.75 99 ARG A O 1
ATOM 810 N N . ARG A 1 100 ? -1.612 -3.823 12.495 1.00 65.31 100 ARG A N 1
ATOM 811 C CA . ARG A 1 100 ? -0.836 -2.977 13.403 1.00 65.31 100 ARG A CA 1
ATOM 812 C C . ARG A 1 100 ? 0.355 -3.722 13.977 1.00 65.31 100 ARG A C 1
ATOM 814 O O . ARG A 1 100 ? 1.185 -3.053 14.563 1.00 65.31 100 ARG A O 1
ATOM 821 N N . LEU A 1 101 ? 0.469 -5.034 13.790 1.00 58.81 101 LEU A N 1
ATOM 822 C CA . LEU A 1 101 ? 1.588 -5.846 14.264 1.00 58.81 101 LEU A CA 1
ATOM 823 C C . LEU A 1 101 ? 2.138 -6.677 13.097 1.00 58.81 101 LEU A C 1
ATOM 825 O O . LEU A 1 101 ? 1.378 -7.311 12.371 1.00 58.81 101 LEU A O 1
ATOM 829 N N . LEU A 1 102 ? 3.444 -6.622 12.873 1.00 61.72 102 LEU A N 1
ATOM 830 C CA . LEU A 1 102 ? 4.173 -7.496 11.963 1.00 61.7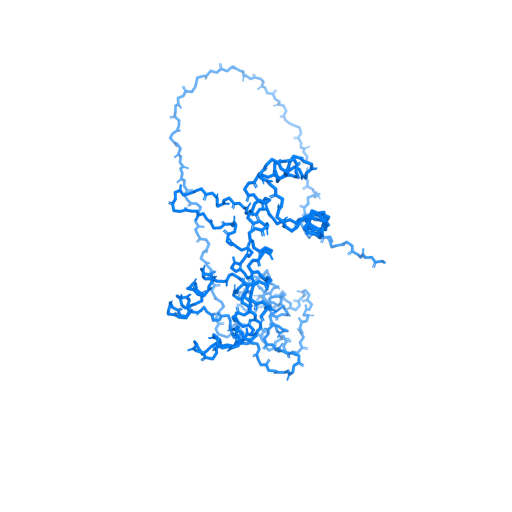2 102 LEU A CA 1
ATOM 831 C C . LEU A 1 102 ? 4.366 -8.881 12.615 1.00 61.72 102 LEU A C 1
ATOM 833 O O . LEU A 1 102 ? 4.191 -9.016 13.828 1.00 61.72 102 LEU A O 1
ATOM 837 N N . PRO A 1 103 ? 4.707 -9.927 11.836 1.00 57.47 103 PRO A N 1
ATOM 838 C CA . PRO A 1 103 ? 4.928 -11.280 12.361 1.00 57.47 103 PRO A CA 1
ATOM 839 C C . PRO A 1 103 ? 6.007 -11.381 13.451 1.00 57.47 103 PRO A C 1
ATOM 841 O O . PRO A 1 103 ? 5.991 -12.323 14.233 1.00 57.47 103 PRO A O 1
ATOM 844 N N . ASP A 1 104 ? 6.922 -10.413 13.511 1.00 64.19 104 ASP A N 1
ATOM 845 C CA . ASP A 1 104 ? 7.975 -10.275 14.525 1.00 64.19 104 ASP A CA 1
ATOM 846 C C . ASP A 1 104 ? 7.534 -9.453 15.757 1.00 64.19 104 ASP A C 1
ATOM 848 O O . ASP A 1 104 ? 8.348 -9.123 16.616 1.00 64.19 104 ASP A O 1
ATOM 852 N N . GLY A 1 105 ? 6.248 -9.095 15.847 1.00 58.28 105 GLY A N 1
ATOM 853 C CA . GLY A 1 105 ? 5.684 -8.296 16.935 1.00 58.28 105 GLY A CA 1
ATOM 854 C C . GLY A 1 105 ? 5.937 -6.791 16.812 1.00 58.28 105 GLY A C 1
ATOM 855 O O . GLY A 1 105 ? 5.413 -6.021 17.619 1.00 58.28 105 GLY A O 1
ATOM 856 N N . THR A 1 106 ? 6.679 -6.334 15.798 1.00 59.88 106 THR A N 1
ATOM 857 C CA . THR A 1 106 ? 6.904 -4.899 15.594 1.00 59.88 106 THR A CA 1
ATOM 858 C C . THR A 1 106 ? 5.633 -4.220 15.093 1.00 59.88 106 THR A C 1
ATOM 860 O O . THR A 1 106 ? 4.855 -4.777 14.317 1.00 59.88 106 THR A O 1
ATOM 863 N N . LYS A 1 107 ? 5.361 -2.995 15.553 1.00 54.91 107 LYS A N 1
ATOM 864 C CA . LYS A 1 107 ? 4.155 -2.278 15.135 1.00 54.91 107 LYS A CA 1
ATOM 865 C C . LYS A 1 107 ? 4.254 -1.966 13.640 1.00 54.91 107 LYS A C 1
ATOM 867 O O . LYS A 1 107 ? 5.198 -1.319 13.200 1.00 54.91 107 LYS A O 1
ATOM 872 N N . LEU A 1 108 ? 3.276 -2.400 12.846 1.00 55.38 108 LEU A N 1
ATOM 873 C CA . LEU A 1 108 ? 3.194 -2.024 11.439 1.00 55.38 108 LEU A CA 1
ATOM 874 C C . LEU A 1 108 ? 3.012 -0.507 11.390 1.00 55.38 108 LEU A C 1
ATOM 876 O O . LEU A 1 108 ? 1.993 0.033 11.834 1.00 55.38 108 LEU A O 1
ATOM 880 N N . GLU A 1 109 ? 4.040 0.158 10.880 1.00 54.06 109 GLU A N 1
ATOM 881 C CA . GLU A 1 109 ? 4.110 1.606 10.786 1.00 54.06 109 GLU A CA 1
ATOM 882 C C . GLU A 1 109 ? 2.793 2.212 10.258 1.00 54.06 109 GLU A C 1
ATOM 884 O O . GLU A 1 109 ? 2.225 1.686 9.286 1.00 54.06 109 GLU A O 1
ATOM 889 N N . PRO A 1 110 ? 2.295 3.322 10.847 1.00 56.53 110 PRO A N 1
ATOM 890 C CA . PRO A 1 110 ? 1.082 3.990 10.389 1.00 56.53 110 PRO A CA 1
ATOM 891 C C . PRO A 1 110 ? 1.109 4.232 8.876 1.00 56.53 110 PRO A C 1
ATOM 893 O O . PRO A 1 110 ? 2.175 4.367 8.270 1.00 56.53 110 PRO A O 1
ATOM 896 N N . ARG A 1 111 ? -0.073 4.339 8.246 1.00 59.59 111 ARG A N 1
ATOM 897 C CA . ARG A 1 111 ? -0.204 4.797 6.850 1.00 59.59 111 ARG A CA 1
ATOM 898 C C . ARG A 1 111 ? 0.298 6.245 6.731 1.00 59.59 111 ARG A C 1
ATOM 900 O O . ARG A 1 111 ? -0.499 7.175 6.680 1.00 59.59 111 ARG A O 1
ATOM 907 N N . LEU A 1 112 ? 1.606 6.436 6.695 1.00 57.78 112 LEU A N 1
ATOM 908 C CA . LEU A 1 112 ? 2.242 7.722 6.473 1.00 57.78 112 LEU A CA 1
ATOM 909 C C . LEU A 1 112 ? 2.240 7.991 4.970 1.00 57.78 112 LEU A C 1
ATOM 911 O O . LEU A 1 112 ? 2.627 7.147 4.157 1.00 57.78 112 LEU A O 1
ATOM 915 N N . ARG A 1 113 ? 1.716 9.161 4.609 1.00 69.88 113 ARG A N 1
ATOM 916 C CA . ARG A 1 113 ? 1.845 9.706 3.261 1.00 69.88 113 ARG A CA 1
ATOM 917 C C . ARG A 1 113 ? 3.279 10.236 3.148 1.00 69.88 113 ARG A C 1
ATOM 919 O O . ARG A 1 113 ? 3.659 10.986 4.045 1.00 69.88 113 ARG A O 1
ATOM 926 N N . PRO A 1 114 ? 4.060 9.851 2.124 1.00 78.12 114 PRO A N 1
ATOM 927 C CA . PRO A 1 114 ? 5.370 10.455 1.892 1.00 78.12 114 PRO A CA 1
ATOM 928 C C . PRO A 1 114 ? 5.252 11.983 1.861 1.00 78.12 114 PRO A C 1
ATOM 930 O O . PRO A 1 114 ? 4.244 12.500 1.362 1.00 78.12 114 PRO A O 1
ATOM 933 N N . THR A 1 115 ? 6.253 12.694 2.383 1.00 85.56 115 THR A N 1
ATOM 934 C CA . THR A 1 115 ? 6.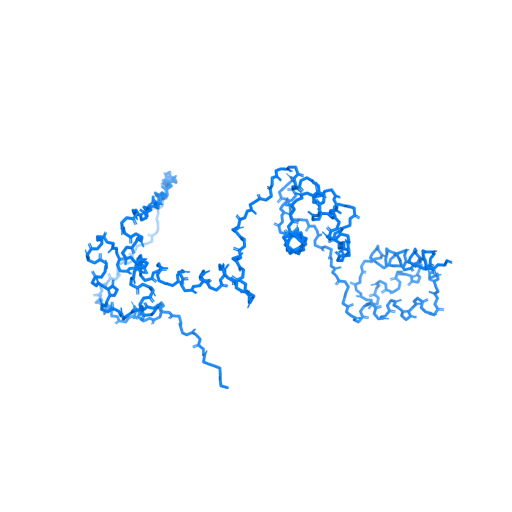337 14.151 2.213 1.00 85.56 115 THR A CA 1
ATOM 935 C C . THR A 1 115 ? 6.419 14.493 0.718 1.00 85.56 115 THR A C 1
ATOM 937 O O . THR A 1 115 ? 6.764 13.627 -0.095 1.00 85.56 115 THR A O 1
ATOM 940 N N . PRO A 1 116 ? 6.101 15.735 0.310 1.00 85.44 116 PRO A N 1
ATOM 941 C CA . PRO A 1 116 ? 6.244 16.150 -1.085 1.00 85.44 116 PRO A CA 1
ATOM 942 C C . PRO A 1 116 ? 7.653 15.903 -1.643 1.00 85.44 116 PRO A C 1
ATOM 944 O O . PRO A 1 116 ? 7.785 15.429 -2.766 1.00 85.44 116 PRO A O 1
ATOM 947 N N . GLU A 1 117 ? 8.689 16.133 -0.837 1.00 84.31 117 GLU A N 1
ATOM 948 C CA . GLU A 1 117 ? 10.094 15.894 -1.194 1.00 84.31 117 GLU A CA 1
ATOM 949 C C . GLU A 1 117 ? 10.394 14.402 -1.383 1.00 84.31 117 GLU A C 1
ATOM 951 O O . GLU A 1 117 ? 10.907 13.998 -2.427 1.00 84.31 117 GLU A O 1
ATOM 956 N N . GLN A 1 118 ? 9.987 13.560 -0.424 1.00 88.44 118 GLN A N 1
ATOM 957 C CA . GLN A 1 118 ? 10.122 12.101 -0.525 1.00 88.44 118 GLN A CA 1
ATOM 958 C C . GLN A 1 118 ? 9.393 11.566 -1.763 1.00 88.44 118 GLN A C 1
ATOM 960 O O . GLN A 1 118 ? 9.884 10.680 -2.460 1.00 88.44 118 GLN A O 1
ATOM 965 N N . LYS A 1 119 ? 8.207 12.113 -2.051 1.00 85.44 119 LYS A N 1
ATOM 966 C CA . LYS A 1 119 ? 7.415 11.755 -3.225 1.00 85.44 119 LYS A CA 1
ATOM 967 C C . LYS A 1 119 ? 8.102 12.188 -4.524 1.00 85.44 119 LYS A C 1
ATOM 969 O O . LYS A 1 119 ? 8.183 11.374 -5.434 1.00 85.44 119 LYS A O 1
ATOM 974 N N . SER A 1 120 ? 8.625 13.411 -4.587 1.00 80.69 120 SER A N 1
ATOM 975 C CA . SER A 1 120 ? 9.363 13.932 -5.745 1.00 80.69 120 SER A CA 1
ATOM 976 C C . SER A 1 120 ? 10.573 13.055 -6.082 1.00 80.69 120 SER A C 1
ATOM 978 O O . SER A 1 120 ? 10.754 12.651 -7.229 1.00 80.69 120 SER A O 1
ATOM 980 N N . ARG A 1 121 ? 11.350 12.649 -5.068 1.00 85.19 121 ARG A N 1
ATOM 981 C CA . ARG A 1 121 ? 12.483 11.729 -5.244 1.00 85.19 121 ARG A CA 1
ATOM 982 C C . ARG A 1 121 ? 12.053 10.376 -5.824 1.00 85.19 121 ARG A C 1
ATOM 984 O O . ARG A 1 121 ? 12.691 9.880 -6.751 1.00 85.19 121 ARG A O 1
ATOM 991 N N . LEU A 1 122 ? 10.970 9.795 -5.304 1.00 82.56 122 LEU A N 1
ATOM 992 C CA . LEU A 1 122 ? 10.406 8.532 -5.797 1.00 82.56 122 LEU A CA 1
ATOM 993 C C . LEU A 1 122 ? 9.879 8.652 -7.236 1.00 82.56 122 LEU A C 1
ATOM 995 O O . LEU A 1 122 ? 10.090 7.747 -8.039 1.00 82.56 122 LEU A O 1
ATOM 999 N N . GLU A 1 123 ? 9.226 9.764 -7.577 1.00 79.81 123 GLU A N 1
ATOM 1000 C CA . GLU A 1 123 ? 8.740 10.051 -8.933 1.00 79.81 123 GLU A CA 1
ATOM 1001 C C . GLU A 1 123 ? 9.892 10.245 -9.923 1.00 79.81 123 GLU A C 1
ATOM 1003 O O . GLU A 1 123 ? 9.834 9.709 -11.030 1.00 79.81 123 GLU A O 1
ATOM 1008 N N . HIS A 1 124 ? 10.961 10.930 -9.512 1.00 75.38 124 HIS A N 1
ATOM 1009 C CA . HIS A 1 124 ? 12.178 11.070 -10.307 1.00 75.38 124 HIS A CA 1
ATOM 1010 C C . HIS A 1 124 ? 12.801 9.702 -10.618 1.00 75.38 124 HIS A C 1
ATOM 1012 O O . HIS A 1 124 ? 13.051 9.385 -11.780 1.00 75.38 124 HIS A O 1
ATOM 1018 N N . GLU A 1 125 ? 12.977 8.847 -9.604 1.00 76.38 125 GLU A N 1
ATOM 1019 C CA . GLU A 1 125 ? 13.467 7.477 -9.813 1.00 76.38 125 GLU A CA 1
ATOM 1020 C C . GLU A 1 125 ? 12.534 6.662 -10.698 1.00 76.38 125 GLU A C 1
ATOM 1022 O O . GLU A 1 125 ? 12.998 5.934 -11.562 1.00 76.38 125 GLU A O 1
ATOM 1027 N N . TYR A 1 126 ? 11.220 6.795 -10.531 1.00 73.62 126 TYR A N 1
ATOM 1028 C CA . TYR A 1 126 ? 10.245 6.086 -11.353 1.00 73.62 126 TYR A CA 1
ATOM 1029 C C . TYR A 1 126 ? 10.296 6.493 -12.828 1.00 73.62 126 TYR A C 1
ATOM 1031 O O . TYR A 1 126 ? 10.134 5.637 -13.703 1.00 73.62 126 TYR A O 1
ATOM 1039 N N . ALA A 1 127 ? 10.530 7.778 -13.103 1.00 67.44 127 ALA A N 1
ATOM 1040 C CA . ALA A 1 127 ? 10.689 8.298 -14.456 1.00 67.44 127 ALA A CA 1
ATOM 1041 C C . ALA A 1 127 ? 11.941 7.730 -15.144 1.00 67.44 127 ALA A C 1
ATOM 1043 O O . ALA A 1 127 ? 11.890 7.414 -16.332 1.00 67.44 127 ALA A O 1
ATOM 1044 N N . LEU A 1 128 ? 13.036 7.553 -14.396 1.00 64.75 128 LEU A N 1
ATOM 1045 C CA . LEU A 1 128 ? 14.270 6.934 -14.889 1.00 64.75 128 LEU A CA 1
ATOM 1046 C C . LEU A 1 128 ? 14.142 5.408 -15.002 1.00 64.75 128 LEU A C 1
ATOM 1048 O O . LEU A 1 128 ? 14.531 4.805 -16.002 1.00 64.75 128 LEU A O 1
ATOM 1052 N N . ASN A 1 129 ? 13.579 4.772 -13.976 1.00 65.31 129 ASN A N 1
ATOM 1053 C CA . ASN A 1 129 ? 13.410 3.334 -13.868 1.00 65.31 129 ASN A CA 1
ATOM 1054 C C . ASN A 1 129 ? 12.164 2.963 -13.041 1.00 65.31 129 ASN A C 1
ATOM 1056 O O . ASN A 1 129 ? 12.173 2.942 -11.813 1.00 65.31 129 ASN A O 1
ATOM 1060 N N . ALA A 1 130 ? 11.101 2.533 -13.722 1.00 68.94 130 ALA A N 1
ATOM 1061 C CA . ALA A 1 130 ? 9.869 2.076 -13.073 1.00 68.94 130 ALA A CA 1
ATOM 1062 C C . ALA A 1 130 ? 10.013 0.747 -12.289 1.00 68.94 130 ALA A C 1
ATOM 1064 O O . ALA A 1 130 ? 9.128 0.393 -11.499 1.00 68.94 130 ALA A O 1
ATOM 1065 N N . ASN A 1 131 ? 11.090 -0.018 -12.515 1.00 67.00 131 ASN A N 1
ATOM 1066 C CA . ASN A 1 131 ? 11.400 -1.286 -11.842 1.00 67.00 131 ASN A CA 1
ATOM 1067 C C . ASN A 1 131 ? 12.825 -1.257 -11.248 1.00 67.00 131 ASN A C 1
ATOM 1069 O O . ASN A 1 131 ? 13.696 -1.993 -11.722 1.00 67.00 131 ASN A O 1
ATOM 1073 N N . PRO A 1 132 ? 13.082 -0.431 -10.219 1.00 73.31 132 PRO A N 1
ATOM 1074 C CA . PRO A 1 132 ? 14.375 -0.430 -9.541 1.00 73.31 132 PRO A CA 1
ATOM 1075 C C . PRO A 1 132 ? 14.631 -1.784 -8.864 1.00 73.31 132 PRO A C 1
ATOM 1077 O O . PRO A 1 132 ? 13.692 -2.430 -8.386 1.00 73.31 132 PRO A O 1
ATOM 1080 N N . SER A 1 133 ? 15.896 -2.211 -8.814 1.00 74.81 133 SER A N 1
ATOM 1081 C CA . SER A 1 133 ? 16.307 -3.422 -8.089 1.00 74.81 133 SER A CA 1
ATOM 1082 C C . SER A 1 133 ? 16.036 -3.286 -6.586 1.00 74.81 133 SER A C 1
ATOM 1084 O O . SER A 1 133 ? 15.878 -2.175 -6.081 1.00 74.81 133 SER A O 1
ATOM 1086 N N . GLU A 1 134 ? 15.994 -4.401 -5.852 1.00 73.56 134 GLU A N 1
ATOM 1087 C CA . GLU A 1 134 ? 15.855 -4.372 -4.384 1.00 73.56 134 GLU A CA 1
ATOM 1088 C C . GLU A 1 134 ? 16.964 -3.536 -3.735 1.00 73.56 134 GLU A C 1
ATOM 1090 O O . GLU A 1 134 ? 16.694 -2.700 -2.878 1.00 73.56 134 GLU A O 1
ATOM 1095 N N . GLN A 1 135 ? 18.197 -3.669 -4.231 1.00 78.31 135 GLN A N 1
ATOM 1096 C CA . GLN A 1 135 ? 19.327 -2.870 -3.767 1.00 78.31 135 GLN A CA 1
ATOM 1097 C C . GLN A 1 135 ? 19.108 -1.367 -3.990 1.00 78.31 135 GLN A C 1
ATOM 1099 O O . GLN A 1 135 ? 19.273 -0.577 -3.065 1.00 78.31 135 GLN A O 1
ATOM 1104 N N . ARG A 1 136 ? 18.634 -0.967 -5.177 1.00 80.81 136 ARG A N 1
ATOM 1105 C CA . ARG A 1 136 ? 18.335 0.443 -5.457 1.00 80.81 136 ARG A CA 1
ATOM 1106 C C . ARG A 1 136 ? 17.179 0.966 -4.601 1.00 80.81 136 ARG A C 1
ATOM 1108 O O . ARG A 1 136 ? 17.191 2.114 -4.172 1.00 80.81 136 ARG A O 1
ATOM 1115 N N . GLN A 1 137 ? 16.182 0.130 -4.312 1.00 79.00 137 GLN A N 1
ATOM 1116 C CA . GLN A 1 137 ? 15.086 0.492 -3.407 1.00 79.00 137 GLN A CA 1
ATOM 1117 C C . GLN A 1 137 ? 15.571 0.708 -1.967 1.00 79.00 137 GLN A C 1
ATOM 1119 O O . GLN A 1 137 ? 15.064 1.612 -1.302 1.00 79.00 137 GLN A O 1
ATOM 1124 N N . LYS A 1 138 ? 16.554 -0.076 -1.498 1.00 82.56 138 LYS A N 1
ATOM 1125 C CA . LYS A 1 138 ? 17.211 0.121 -0.194 1.00 82.56 138 LYS A CA 1
ATOM 1126 C C . LYS A 1 138 ? 17.984 1.435 -0.130 1.00 82.56 138 LYS A C 1
ATOM 1128 O O . LYS A 1 138 ? 17.860 2.154 0.854 1.00 82.56 138 LYS A O 1
ATOM 1133 N N . GLU A 1 139 ? 18.727 1.776 -1.179 1.00 84.38 139 GLU A N 1
ATOM 1134 C CA . GLU A 1 139 ? 19.441 3.058 -1.270 1.00 84.38 139 GLU A CA 1
ATOM 1135 C C . GLU A 1 139 ? 18.471 4.241 -1.190 1.00 84.38 139 GLU A C 1
ATOM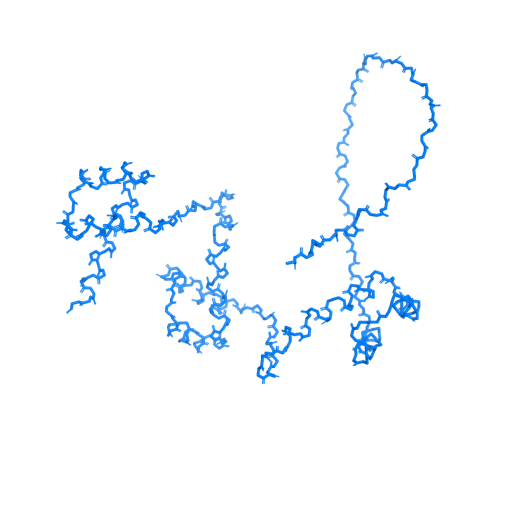 1137 O O . GLU A 1 139 ? 18.619 5.105 -0.331 1.00 84.38 139 GLU A O 1
ATOM 1142 N N . ILE A 1 140 ? 17.410 4.224 -2.005 1.00 82.31 140 ILE A N 1
ATOM 1143 C CA . ILE A 1 140 ? 16.376 5.268 -1.993 1.00 82.31 140 ILE A CA 1
ATOM 1144 C C . ILE A 1 140 ? 15.727 5.372 -0.609 1.00 82.31 140 ILE A C 1
ATOM 1146 O O . ILE A 1 140 ? 15.480 6.474 -0.133 1.00 82.31 140 ILE A O 1
ATOM 1150 N N . ALA A 1 141 ? 15.450 4.239 0.043 1.00 88.56 141 ALA A N 1
ATOM 1151 C CA . ALA A 1 141 ? 14.900 4.191 1.395 1.00 88.56 141 ALA A CA 1
ATOM 1152 C C . ALA A 1 141 ? 15.791 4.927 2.411 1.00 88.56 141 ALA A C 1
ATOM 1154 O O . ALA A 1 141 ? 15.277 5.746 3.176 1.00 88.56 141 ALA A O 1
ATOM 1155 N N . LEU A 1 142 ? 17.106 4.696 2.369 1.00 90.12 142 LEU A N 1
ATOM 1156 C CA . LEU A 1 142 ? 18.072 5.399 3.216 1.00 90.12 142 LEU A CA 1
ATOM 1157 C C . LEU A 1 142 ? 18.121 6.901 2.904 1.00 90.12 142 LEU A C 1
ATOM 1159 O O . LEU A 1 142 ? 18.067 7.705 3.829 1.00 90.12 142 LEU A O 1
ATOM 1163 N N . GLU A 1 143 ? 18.154 7.279 1.622 1.00 88.19 143 GLU A N 1
ATOM 1164 C CA . GLU A 1 143 ? 18.216 8.683 1.186 1.00 88.19 143 GLU A CA 1
ATOM 1165 C C . GLU A 1 143 ? 17.032 9.516 1.696 1.00 88.19 143 GLU A C 1
ATOM 1167 O O . GLU A 1 143 ? 17.200 10.658 2.116 1.00 88.19 143 GLU A O 1
ATOM 1172 N N . ILE A 1 144 ? 15.822 8.954 1.649 1.00 88.75 144 ILE A N 1
ATOM 1173 C CA . ILE A 1 144 ? 14.589 9.689 1.964 1.00 88.75 144 ILE A CA 1
ATOM 1174 C C . ILE A 1 144 ? 14.048 9.395 3.369 1.00 88.75 144 ILE A C 1
ATOM 1176 O O . ILE A 1 144 ? 12.962 9.867 3.719 1.00 88.75 144 ILE A O 1
ATOM 1180 N N . GLY A 1 145 ? 14.767 8.596 4.164 1.00 85.31 145 GLY A N 1
ATOM 1181 C CA . GLY A 1 145 ? 14.364 8.206 5.517 1.00 85.31 145 GLY A CA 1
ATOM 1182 C C . GLY A 1 145 ? 13.070 7.384 5.561 1.00 85.31 145 GLY A C 1
ATOM 1183 O O . GLY A 1 145 ? 12.261 7.534 6.478 1.00 85.31 145 GLY A O 1
ATOM 1184 N N . LEU A 1 146 ? 12.823 6.545 4.551 1.00 85.81 146 LEU A N 1
ATOM 1185 C CA . LEU A 1 146 ? 11.689 5.615 4.514 1.00 85.81 146 LEU A CA 1
ATOM 1186 C C . LEU A 1 146 ? 12.178 4.173 4.660 1.00 85.81 146 LEU A C 1
ATOM 1188 O O . LEU A 1 146 ? 13.318 3.858 4.362 1.00 85.81 146 LEU A O 1
ATOM 1192 N N . SER A 1 147 ? 11.306 3.256 5.084 1.00 84.81 147 SER A N 1
ATOM 1193 C CA . SER A 1 147 ? 11.657 1.832 5.064 1.00 84.81 147 SER A CA 1
ATOM 1194 C C . SER A 1 147 ? 11.646 1.269 3.641 1.00 84.81 147 SER A C 1
ATOM 1196 O O . SER A 1 147 ? 10.828 1.670 2.806 1.00 84.81 147 SER A O 1
ATOM 1198 N N . GLU A 1 148 ? 12.489 0.268 3.380 1.00 84.38 148 GLU A N 1
ATOM 1199 C CA . GLU A 1 148 ? 12.533 -0.453 2.099 1.00 84.38 148 GLU A CA 1
ATOM 1200 C C . GLU A 1 148 ? 11.143 -0.958 1.682 1.00 84.38 148 GLU A C 1
ATOM 1202 O O . GLU A 1 148 ? 10.704 -0.766 0.548 1.00 84.38 148 GLU A O 1
ATOM 1207 N N . LEU A 1 149 ? 10.379 -1.511 2.632 1.00 83.06 149 LEU A N 1
ATOM 1208 C CA . LEU A 1 149 ? 9.017 -1.988 2.390 1.00 83.06 149 LEU A CA 1
ATOM 1209 C C . LEU A 1 149 ? 8.084 -0.877 1.879 1.00 83.06 149 LEU A C 1
ATOM 1211 O O . LEU A 1 149 ? 7.171 -1.151 1.093 1.00 83.06 149 LEU A O 1
ATOM 1215 N N . ARG A 1 150 ? 8.273 0.375 2.320 1.00 85.19 150 ARG A N 1
ATOM 1216 C CA . ARG A 1 150 ? 7.485 1.513 1.826 1.00 85.19 150 ARG A CA 1
ATOM 1217 C C . ARG A 1 150 ? 7.859 1.877 0.406 1.00 85.19 150 ARG A C 1
ATOM 1219 O O . ARG A 1 150 ? 6.948 2.043 -0.401 1.00 85.19 150 ARG A O 1
ATOM 1226 N N . VAL A 1 151 ? 9.152 1.967 0.115 1.00 85.56 151 VAL A N 1
ATOM 1227 C CA . VAL A 1 151 ? 9.656 2.253 -1.231 1.00 85.56 151 VAL A CA 1
ATOM 1228 C C . VAL A 1 151 ? 9.166 1.172 -2.198 1.00 85.56 151 VAL A C 1
ATOM 1230 O O . VAL A 1 151 ? 8.490 1.479 -3.179 1.00 85.56 151 VAL A O 1
ATOM 1233 N N . SER A 1 152 ? 9.334 -0.102 -1.842 1.00 84.69 152 SER A N 1
ATOM 1234 C CA . SER A 1 152 ? 8.856 -1.248 -2.623 1.00 84.69 152 SER A CA 1
ATOM 1235 C C . SER A 1 152 ? 7.348 -1.207 -2.898 1.00 84.69 152 SER A C 1
ATOM 1237 O O . SER A 1 152 ? 6.898 -1.299 -4.048 1.00 84.69 152 SER A O 1
ATOM 1239 N N . LYS A 1 153 ? 6.531 -0.981 -1.858 1.00 87.19 153 LYS A N 1
ATOM 1240 C CA . LYS A 1 153 ? 5.073 -0.845 -2.012 1.00 87.19 153 LYS A CA 1
ATOM 1241 C C . LYS A 1 153 ? 4.682 0.380 -2.831 1.00 87.19 153 LYS A C 1
ATOM 1243 O O . LYS A 1 153 ? 3.670 0.309 -3.531 1.00 87.19 153 LYS A O 1
ATOM 1248 N N . TRP A 1 154 ? 5.425 1.480 -2.733 1.00 88.88 154 TRP A N 1
ATOM 1249 C CA . TRP A 1 154 ? 5.191 2.678 -3.531 1.00 88.88 154 TRP A CA 1
ATOM 1250 C C . TRP A 1 154 ? 5.392 2.363 -5.014 1.00 88.88 154 TRP A C 1
ATOM 1252 O O . TRP A 1 154 ? 4.434 2.487 -5.771 1.00 88.88 154 TRP A O 1
ATOM 1262 N N . PHE A 1 155 ? 6.541 1.802 -5.403 1.00 82.81 155 PHE A N 1
ATOM 1263 C CA . PHE A 1 155 ? 6.821 1.417 -6.793 1.00 82.81 155 PHE A CA 1
ATOM 1264 C C . PHE A 1 155 ? 5.808 0.396 -7.332 1.00 82.81 155 PHE A C 1
ATOM 1266 O O . PHE A 1 155 ? 5.344 0.502 -8.468 1.00 82.81 155 PHE A O 1
ATOM 1273 N N . TYR A 1 156 ? 5.401 -0.582 -6.517 1.00 83.12 156 TYR A N 1
ATOM 1274 C CA . TYR A 1 156 ? 4.354 -1.537 -6.895 1.00 83.12 156 TYR A CA 1
ATOM 1275 C C . TYR A 1 156 ? 3.005 -0.861 -7.180 1.00 83.12 156 TYR A C 1
ATOM 1277 O O . TYR A 1 156 ? 2.365 -1.164 -8.191 1.00 83.12 156 TYR A O 1
ATOM 1285 N N . ARG A 1 157 ? 2.561 0.043 -6.297 1.00 85.19 157 ARG A N 1
ATOM 1286 C CA . ARG A 1 157 ? 1.302 0.786 -6.470 1.00 85.19 157 ARG A CA 1
ATOM 1287 C C . ARG A 1 157 ? 1.379 1.726 -7.658 1.00 85.19 157 ARG A C 1
ATOM 1289 O O . ARG A 1 157 ? 0.458 1.730 -8.462 1.00 85.19 157 ARG A O 1
ATOM 1296 N N . GLU A 1 158 ? 2.490 2.434 -7.808 1.00 82.25 158 GLU A N 1
ATOM 1297 C CA . GLU A 1 158 ? 2.711 3.370 -8.903 1.00 82.25 158 GLU A CA 1
ATOM 1298 C C . GLU A 1 158 ? 2.585 2.667 -10.257 1.00 82.25 158 GLU A C 1
ATOM 1300 O O . GLU A 1 158 ? 1.808 3.095 -11.103 1.00 82.25 158 GLU A O 1
ATOM 1305 N N . ARG A 1 159 ? 3.193 1.486 -10.426 1.00 82.94 159 ARG A N 1
ATOM 1306 C CA . ARG A 1 159 ? 3.015 0.675 -11.646 1.00 82.94 159 ARG A CA 1
ATOM 1307 C C . ARG A 1 159 ? 1.590 0.178 -11.866 1.00 82.94 159 ARG A C 1
ATOM 1309 O O . ARG A 1 159 ? 1.177 -0.011 -13.009 1.00 82.94 159 ARG A O 1
ATOM 1316 N N . LYS A 1 160 ? 0.859 -0.111 -10.788 1.00 78.62 160 LYS A N 1
ATOM 1317 C CA . LYS A 1 160 ? -0.520 -0.613 -10.850 1.00 78.62 160 LYS A CA 1
ATOM 1318 C C . LYS A 1 160 ? -1.518 0.499 -11.178 1.00 78.62 160 LYS A C 1
ATOM 1320 O O . LYS A 1 160 ? -2.507 0.249 -11.866 1.00 78.62 160 LYS A O 1
ATOM 1325 N N . ASP A 1 161 ? -1.252 1.700 -10.680 1.00 74.56 161 ASP A N 1
ATOM 1326 C CA . ASP A 1 161 ? -2.149 2.846 -10.752 1.00 74.56 161 ASP A CA 1
ATOM 1327 C C . ASP A 1 161 ? -1.793 3.801 -11.901 1.00 74.56 161 ASP A C 1
ATOM 1329 O O . ASP A 1 161 ? -2.681 4.504 -12.371 1.00 74.56 161 ASP A O 1
ATOM 1333 N N . ALA A 1 162 ? -0.561 3.791 -12.425 1.00 68.44 162 ALA A N 1
ATOM 1334 C CA . ALA A 1 162 ? -0.157 4.603 -13.579 1.00 68.44 162 ALA A CA 1
ATOM 1335 C C . ALA A 1 162 ? -1.064 4.411 -14.814 1.00 68.44 162 ALA A C 1
ATOM 1337 O O . ALA A 1 162 ? -1.486 5.415 -15.377 1.00 68.44 162 ALA A O 1
ATOM 1338 N N . PRO A 1 163 ? -1.495 3.186 -15.192 1.00 63.19 163 PRO A N 1
ATOM 1339 C CA . PRO A 1 163 ? -2.476 2.990 -16.269 1.00 63.19 163 PRO A CA 1
ATOM 1340 C C . PRO A 1 163 ? -3.870 3.573 -15.981 1.00 63.19 163 PRO A C 1
ATOM 1342 O O . PRO A 1 163 ? -4.716 3.634 -16.869 1.00 63.19 163 PRO A O 1
ATOM 1345 N N . ARG A 1 164 ? -4.151 3.921 -14.720 1.00 64.06 164 ARG A N 1
ATOM 1346 C CA . ARG A 1 164 ? -5.449 4.415 -14.241 1.00 64.06 164 ARG A CA 1
ATOM 1347 C C . ARG A 1 164 ? -5.454 5.923 -13.992 1.00 64.06 164 ARG A C 1
ATOM 1349 O O . ARG A 1 164 ? -6.536 6.481 -13.832 1.00 64.06 164 ARG A O 1
ATOM 1356 N N . ARG A 1 165 ? -4.287 6.573 -13.922 1.00 68.31 165 ARG A N 1
ATOM 1357 C CA . ARG A 1 165 ? -4.181 8.030 -13.762 1.00 68.31 165 ARG A CA 1
ATOM 1358 C C . ARG A 1 165 ? -4.450 8.694 -15.098 1.00 68.31 165 ARG A C 1
ATOM 1360 O O . ARG A 1 165 ? -3.838 8.310 -16.080 1.00 68.31 165 ARG A O 1
ATOM 1367 N N . LEU A 1 166 ? -5.364 9.656 -15.130 1.00 56.53 166 LEU A N 1
ATOM 1368 C CA . LEU A 1 166 ? -5.651 10.424 -16.338 1.00 56.53 166 LEU A CA 1
ATOM 1369 C C . LEU A 1 166 ? -4.451 11.311 -16.685 1.00 56.53 166 LEU A C 1
ATOM 1371 O O . LEU A 1 166 ? -3.788 11.847 -15.794 1.00 56.53 166 LEU A O 1
ATOM 1375 N N . LEU A 1 167 ? -4.178 11.431 -17.978 1.00 63.41 167 LEU A N 1
ATOM 1376 C CA . LEU A 1 167 ? -3.262 12.407 -18.542 1.00 63.41 167 LEU A CA 1
ATOM 1377 C C . LEU A 1 167 ? -3.819 13.830 -18.325 1.00 63.41 167 LEU A C 1
ATOM 1379 O O . LEU A 1 167 ? -5.007 13.986 -18.028 1.00 63.41 167 LEU A O 1
ATOM 1383 N N . PRO A 1 168 ? -2.987 14.879 -18.453 1.00 58.31 168 PRO A N 1
ATOM 1384 C CA . PRO A 1 168 ? -3.411 16.270 -18.257 1.00 58.31 168 PRO A CA 1
ATOM 1385 C C . PRO A 1 168 ? -4.584 16.707 -19.149 1.00 58.31 168 PRO A C 1
ATOM 1387 O O . PRO A 1 168 ? -5.340 17.596 -18.776 1.00 58.31 168 PRO A O 1
ATOM 1390 N N . ASP A 1 169 ? -4.761 16.053 -20.297 1.00 70.00 169 ASP A N 1
ATOM 1391 C CA . ASP A 1 169 ? -5.866 16.248 -21.243 1.00 70.00 169 ASP A CA 1
ATOM 1392 C C . ASP A 1 169 ? -7.140 15.449 -20.882 1.00 70.00 169 ASP A C 1
ATOM 1394 O O . ASP A 1 169 ? -8.099 15.408 -21.649 1.00 70.00 169 ASP A O 1
ATOM 1398 N N . GLY A 1 170 ? -7.161 14.787 -19.720 1.00 58.22 170 GLY A N 1
ATOM 1399 C CA . GLY A 1 170 ? -8.279 13.966 -19.256 1.00 58.22 170 GLY A CA 1
ATOM 1400 C C . GLY A 1 170 ? -8.364 12.586 -19.913 1.00 58.22 170 GLY A C 1
ATOM 1401 O O . GLY A 1 170 ? -9.273 11.816 -19.593 1.00 58.22 170 GLY A O 1
ATOM 1402 N N . THR A 1 171 ? -7.430 12.227 -20.797 1.00 54.12 171 THR A N 1
ATOM 1403 C CA . THR A 1 171 ? -7.425 10.916 -21.454 1.00 54.12 171 THR A CA 1
ATOM 1404 C C . THR A 1 171 ? -6.731 9.856 -20.596 1.00 54.12 171 THR A C 1
ATOM 1406 O O . THR A 1 171 ? -5.894 10.143 -19.741 1.00 54.12 171 THR A O 1
ATOM 1409 N N . LYS A 1 172 ? -7.089 8.580 -20.774 1.00 47.69 172 LYS A N 1
ATOM 1410 C CA . LYS A 1 172 ? -6.378 7.481 -20.102 1.00 47.69 172 LYS A CA 1
ATOM 1411 C C . LYS A 1 172 ? -5.042 7.240 -20.820 1.00 47.69 172 LYS A C 1
ATOM 1413 O O . LYS A 1 172 ? -5.050 7.133 -22.047 1.00 47.69 172 LYS A O 1
ATOM 1418 N N . PRO A 1 173 ? -3.915 7.086 -20.106 1.00 53.62 173 PRO A N 1
ATOM 1419 C CA . PRO A 1 173 ? -2.640 6.782 -20.731 1.00 53.62 173 PRO A CA 1
ATOM 1420 C C . PRO A 1 173 ? -2.737 5.460 -21.490 1.00 53.62 173 PRO A C 1
ATOM 1422 O O . PRO A 1 173 ? -3.337 4.493 -21.010 1.00 53.62 173 PRO A O 1
ATOM 1425 N N . LYS A 1 174 ? -2.134 5.419 -22.686 1.00 53.00 174 LYS A N 1
ATOM 1426 C CA . LYS A 1 174 ? -2.034 4.197 -23.492 1.00 53.00 174 LYS A CA 1
ATOM 1427 C C . LYS A 1 174 ? -1.355 3.124 -22.644 1.00 53.00 174 LYS A C 1
ATOM 1429 O O . LYS A 1 174 ? -0.168 3.220 -22.337 1.00 53.00 174 LYS A O 1
ATOM 1434 N N . VAL A 1 175 ? -2.118 2.112 -22.237 1.00 50.22 175 VAL A N 1
ATOM 1435 C CA . VAL A 1 175 ? -1.594 0.984 -21.467 1.00 50.22 175 VAL A CA 1
ATOM 1436 C C . VAL A 1 175 ? -0.558 0.283 -22.338 1.00 50.22 175 VAL A C 1
ATOM 1438 O O . VAL A 1 175 ? -0.910 -0.342 -23.335 1.00 50.22 175 VAL A O 1
ATOM 1441 N N . VAL A 1 176 ? 0.726 0.395 -21.985 1.00 52.41 176 VAL A N 1
ATOM 1442 C CA . VAL A 1 176 ? 1.784 -0.353 -22.672 1.00 52.41 176 VAL A CA 1
ATOM 1443 C C . VAL A 1 176 ? 1.532 -1.835 -22.404 1.00 52.41 176 VAL A C 1
ATOM 1445 O O . VAL A 1 176 ? 1.758 -2.327 -21.293 1.00 52.41 176 VAL A O 1
ATOM 1448 N N . ARG A 1 177 ? 1.002 -2.535 -23.413 1.00 62.56 177 ARG A N 1
ATOM 1449 C CA . ARG A 1 177 ? 0.754 -3.979 -23.376 1.00 62.56 177 ARG A CA 1
ATOM 1450 C C . ARG A 1 177 ? 2.049 -4.678 -22.974 1.00 62.56 177 ARG A C 1
ATOM 1452 O O . ARG A 1 177 ? 3.086 -4.517 -23.616 1.00 62.56 177 ARG A O 1
ATOM 1459 N N . ARG A 1 178 ? 1.993 -5.465 -21.899 1.00 67.81 178 ARG A N 1
ATOM 1460 C CA . ARG A 1 178 ? 3.103 -6.346 -21.534 1.00 67.81 178 ARG A CA 1
ATOM 1461 C C . ARG A 1 178 ? 3.094 -7.543 -22.474 1.00 67.81 178 ARG A C 1
ATOM 1463 O O . ARG A 1 178 ? 2.063 -8.191 -22.606 1.00 67.81 178 ARG A O 1
ATOM 1470 N N . LEU A 1 179 ? 4.250 -7.838 -23.064 1.00 75.31 179 LEU A N 1
ATOM 1471 C CA . LEU A 1 179 ? 4.446 -9.061 -23.839 1.00 75.31 179 LEU A CA 1
ATOM 1472 C C . LEU A 1 179 ? 4.211 -10.286 -22.944 1.00 75.31 179 LEU A C 1
ATOM 1474 O O . LEU A 1 179 ? 4.744 -10.360 -21.826 1.00 75.31 179 LEU A O 1
ATOM 1478 N N . THR A 1 180 ? 3.421 -11.221 -23.453 1.00 77.44 180 THR A N 1
ATOM 1479 C CA . THR A 1 180 ? 3.155 -12.546 -22.887 1.00 77.44 180 THR A CA 1
ATOM 1480 C C . THR A 1 180 ? 4.430 -13.387 -22.833 1.00 77.44 180 THR A C 1
ATOM 1482 O O . THR A 1 180 ? 5.488 -13.019 -23.360 1.00 77.44 180 THR A O 1
ATOM 1485 N N . LYS A 1 181 ? 4.360 -14.525 -22.136 1.00 75.88 181 LYS A N 1
ATOM 1486 C CA . LYS A 1 181 ? 5.496 -15.443 -22.036 1.00 75.88 181 LYS A CA 1
ATOM 1487 C C . LYS A 1 181 ? 5.802 -16.068 -23.400 1.00 75.88 181 LYS A C 1
ATOM 1489 O O . LYS A 1 181 ? 6.979 -16.179 -23.742 1.00 75.88 181 LYS A O 1
ATOM 1494 N N . GLU A 1 182 ? 4.774 -16.402 -24.182 1.00 74.81 182 GLU A N 1
ATOM 1495 C CA . GLU A 1 182 ? 4.934 -16.944 -25.533 1.00 74.81 182 GLU A CA 1
ATOM 1496 C C . GLU A 1 182 ? 5.575 -15.919 -26.478 1.00 74.81 182 GLU A C 1
ATOM 1498 O O . GLU A 1 182 ? 6.566 -16.235 -27.134 1.00 74.81 182 GLU A O 1
ATOM 1503 N N . GLU A 1 183 ? 5.101 -14.667 -26.483 1.00 80.38 183 GLU A N 1
ATOM 1504 C CA . GLU A 1 183 ? 5.653 -13.604 -27.342 1.00 80.38 183 GLU A CA 1
ATOM 1505 C C . GLU A 1 183 ? 7.129 -13.326 -27.040 1.00 80.38 183 GLU A C 1
ATOM 1507 O O . GLU A 1 183 ? 7.945 -13.197 -27.952 1.00 80.38 183 GLU A O 1
ATOM 1512 N N . LYS A 1 184 ? 7.509 -13.286 -25.756 1.00 81.31 184 LYS A N 1
ATOM 1513 C CA . LYS A 1 184 ? 8.918 -13.134 -25.355 1.00 81.31 184 LYS A CA 1
ATOM 1514 C C . LYS A 1 184 ? 9.766 -14.331 -25.765 1.00 81.31 184 LYS A C 1
ATOM 1516 O O . LYS A 1 184 ? 10.917 -14.145 -26.148 1.00 81.31 184 LYS A O 1
ATOM 1521 N N . SER A 1 185 ? 9.221 -15.544 -25.662 1.00 84.69 185 SER A N 1
ATOM 1522 C CA . SER A 1 185 ? 9.920 -16.758 -26.085 1.00 84.69 185 SER A CA 1
ATOM 1523 C C . SER A 1 185 ? 10.161 -16.747 -27.593 1.00 84.69 185 SER A C 1
ATOM 1525 O O . SER A 1 185 ? 11.287 -16.983 -28.025 1.00 84.69 185 SER A O 1
ATOM 1527 N N . ARG A 1 186 ? 9.151 -16.378 -28.390 1.00 86.19 186 ARG A N 1
ATOM 1528 C CA . ARG A 1 186 ? 9.265 -16.264 -29.849 1.00 86.19 186 ARG A CA 1
ATOM 1529 C C . ARG A 1 186 ? 10.298 -15.212 -30.261 1.00 86.19 186 ARG A C 1
ATOM 1531 O O . ARG A 1 186 ? 11.169 -15.514 -31.071 1.00 86.19 186 ARG A O 1
ATOM 1538 N N . LEU A 1 187 ? 10.258 -14.022 -29.657 1.00 86.25 187 LEU A N 1
ATOM 1539 C CA . LEU A 1 187 ? 11.251 -12.964 -29.888 1.00 86.25 187 LEU A CA 1
ATOM 1540 C C . LEU A 1 187 ? 12.667 -13.403 -29.482 1.00 86.25 187 LEU A C 1
ATOM 1542 O O . LEU A 1 187 ? 13.622 -13.139 -30.205 1.00 86.25 187 LEU A O 1
ATOM 1546 N N . GLY A 1 188 ? 12.805 -14.141 -28.375 1.00 86.69 188 GLY A N 1
ATOM 1547 C CA . GLY A 1 188 ? 14.075 -14.730 -27.941 1.00 86.69 188 GLY A CA 1
ATOM 1548 C C . GLY A 1 188 ? 14.629 -15.782 -28.905 1.00 86.69 188 GLY A C 1
ATOM 1549 O O . GLY A 1 188 ? 15.833 -15.818 -29.142 1.00 86.69 188 GLY A O 1
ATOM 1550 N N . GLN A 1 189 ? 13.765 -16.608 -29.502 1.00 86.81 189 GLN A N 1
ATOM 1551 C CA . GLN A 1 189 ? 14.168 -17.577 -30.526 1.00 86.81 189 GLN A CA 1
ATOM 1552 C C . GLN A 1 189 ? 14.638 -16.883 -31.808 1.00 86.81 189 GLN A C 1
ATOM 1554 O O . GLN A 1 189 ? 15.659 -17.272 -32.370 1.00 86.81 189 GLN A O 1
ATOM 1559 N N . GLU A 1 190 ? 13.918 -15.853 -32.263 1.00 87.69 190 GLU A N 1
ATOM 1560 C CA . GLU A 1 190 ? 14.328 -15.065 -33.431 1.00 87.69 190 GLU A CA 1
ATOM 1561 C C . GLU A 1 190 ? 15.649 -14.338 -33.160 1.00 87.69 190 GLU A C 1
ATOM 1563 O O . GLU A 1 190 ? 16.545 -14.393 -33.993 1.00 87.69 190 GLU A O 1
ATOM 1568 N N . TYR A 1 191 ? 15.828 -13.776 -31.963 1.00 85.88 191 TYR A N 1
ATOM 1569 C CA . TYR A 1 191 ? 17.081 -13.150 -31.536 1.00 85.88 191 TYR A CA 1
ATOM 1570 C C . TYR A 1 191 ? 18.273 -14.116 -31.489 1.00 85.88 191 TYR A C 1
ATOM 1572 O O . TYR A 1 191 ? 19.389 -13.756 -31.858 1.00 85.88 191 TYR A O 1
ATOM 1580 N N . ALA A 1 192 ? 18.052 -15.359 -31.050 1.00 85.19 192 ALA A N 1
ATOM 1581 C CA . ALA A 1 192 ? 19.093 -16.384 -31.029 1.00 85.19 192 ALA A CA 1
ATOM 1582 C C . ALA A 1 192 ? 19.528 -16.805 -32.443 1.00 85.19 192 ALA A C 1
ATOM 1584 O O . ALA A 1 192 ? 20.694 -17.132 -32.652 1.00 85.19 192 ALA A O 1
ATOM 1585 N N . ARG A 1 193 ? 18.599 -16.790 -33.408 1.00 84.31 193 ARG A N 1
ATOM 1586 C CA . ARG A 1 193 ? 18.849 -17.148 -34.815 1.00 84.31 193 ARG A CA 1
ATOM 1587 C C . ARG A 1 193 ? 19.473 -16.005 -35.600 1.00 84.31 193 ARG A C 1
ATOM 1589 O O . ARG A 1 193 ? 20.415 -16.212 -36.355 1.00 84.31 193 ARG A O 1
ATOM 1596 N N . ASN A 1 194 ? 18.933 -14.808 -35.430 1.00 83.94 194 ASN A N 1
ATOM 1597 C CA . ASN A 1 194 ? 19.437 -13.598 -36.033 1.00 83.94 194 ASN A CA 1
ATOM 1598 C C . ASN A 1 194 ? 19.469 -12.528 -34.956 1.00 83.94 194 ASN A C 1
ATOM 1600 O O . ASN A 1 194 ? 18.425 -12.019 -34.550 1.00 83.94 194 ASN A O 1
ATOM 1604 N N . LYS A 1 195 ? 20.683 -12.186 -34.517 1.00 79.06 195 LYS A N 1
ATOM 1605 C CA . LYS A 1 195 ? 20.852 -11.143 -33.516 1.00 79.06 195 LYS A CA 1
ATOM 1606 C C . LYS A 1 195 ? 20.262 -9.854 -34.046 1.00 79.06 195 LYS A C 1
ATOM 1608 O O . LYS A 1 195 ? 19.472 -9.311 -33.301 1.00 79.06 195 LYS A O 1
ATOM 1613 N N . GLN A 1 196 ? 20.557 -9.465 -35.297 1.00 79.88 196 GLN A N 1
ATOM 1614 C CA . GLN A 1 196 ? 20.098 -8.251 -35.991 1.00 79.88 196 GLN A CA 1
ATOM 1615 C C . GLN A 1 196 ? 19.127 -8.522 -37.150 1.00 79.88 196 GLN A C 1
ATOM 1617 O O . GLN A 1 196 ? 19.506 -8.424 -38.319 1.00 79.88 196 GLN A O 1
ATOM 1622 N N . PRO A 1 197 ? 17.846 -8.831 -36.863 1.00 84.69 197 PRO A N 1
ATOM 1623 C CA . PRO A 1 197 ? 16.844 -8.950 -37.908 1.00 84.69 197 PRO A CA 1
ATOM 1624 C C . PRO A 1 197 ? 16.612 -7.597 -38.583 1.00 84.69 197 PRO A C 1
ATOM 1626 O O . PRO A 1 197 ? 16.485 -6.568 -37.917 1.00 84.69 197 PRO A O 1
ATOM 1629 N N . SER A 1 198 ? 16.541 -7.615 -39.916 1.00 88.69 198 SER A N 1
ATOM 1630 C CA . SER A 1 198 ? 16.236 -6.438 -40.733 1.00 88.69 198 SER A CA 1
ATOM 1631 C C . SER A 1 198 ? 14.852 -5.877 -40.403 1.00 88.69 198 SER A C 1
ATOM 1633 O O . SER A 1 198 ? 14.000 -6.591 -39.872 1.00 88.69 198 SER A O 1
ATOM 1635 N N . GLU A 1 199 ? 14.585 -4.618 -40.757 1.00 83.25 199 GLU A N 1
ATOM 1636 C CA . GLU A 1 199 ? 13.262 -4.013 -40.546 1.00 83.25 199 GLU A CA 1
ATOM 1637 C C . GLU A 1 199 ? 12.144 -4.861 -41.155 1.00 83.25 199 GLU A C 1
ATOM 1639 O O . GLU A 1 199 ? 11.162 -5.152 -40.482 1.00 83.25 199 GLU A O 1
ATOM 1644 N N . ARG A 1 200 ? 12.331 -5.362 -42.383 1.00 88.69 200 ARG A N 1
ATOM 1645 C CA . ARG A 1 200 ? 11.380 -6.275 -43.032 1.00 88.69 200 ARG A CA 1
ATOM 1646 C C . ARG A 1 200 ? 11.090 -7.508 -42.171 1.00 88.69 200 ARG A C 1
ATOM 1648 O O . ARG A 1 200 ? 9.930 -7.862 -41.989 1.00 88.69 200 ARG A O 1
ATOM 1655 N N . ARG A 1 201 ? 12.124 -8.118 -41.585 1.00 87.12 201 ARG A N 1
ATOM 1656 C CA . ARG A 1 201 ? 11.967 -9.284 -40.709 1.00 87.12 201 ARG A CA 1
ATOM 1657 C C . ARG A 1 201 ? 11.279 -8.929 -39.389 1.00 87.12 201 ARG A C 1
ATOM 1659 O O . ARG A 1 201 ? 10.469 -9.703 -38.893 1.00 87.12 201 ARG A O 1
ATOM 1666 N N . GLN A 1 202 ? 11.567 -7.759 -38.825 1.00 83.94 202 GLN A N 1
ATOM 1667 C CA . GLN A 1 202 ? 10.884 -7.270 -37.625 1.00 83.94 202 GLN A CA 1
ATOM 1668 C C . GLN A 1 202 ? 9.390 -7.022 -37.884 1.00 83.94 202 GLN A C 1
ATOM 1670 O O . GLN A 1 202 ? 8.574 -7.323 -37.014 1.00 83.94 202 GLN A O 1
ATOM 1675 N N . LYS A 1 203 ? 9.023 -6.544 -39.082 1.00 84.75 203 LYS A N 1
ATOM 1676 C CA . LYS A 1 203 ? 7.622 -6.389 -39.503 1.00 84.75 203 LYS A CA 1
ATOM 1677 C C . LYS A 1 203 ? 6.904 -7.727 -39.626 1.00 84.75 203 LYS A C 1
ATOM 1679 O O . LYS A 1 203 ? 5.807 -7.864 -39.099 1.00 84.75 203 LYS A O 1
ATOM 1684 N N . GLU A 1 204 ? 7.534 -8.725 -40.242 1.00 88.75 204 GLU A N 1
ATOM 1685 C CA . GLU A 1 204 ? 6.989 -10.091 -40.317 1.00 88.75 204 GLU A CA 1
ATOM 1686 C C . GLU A 1 204 ? 6.715 -10.658 -38.916 1.00 88.75 204 GLU A C 1
ATOM 1688 O O . GLU A 1 204 ? 5.613 -11.116 -38.635 1.00 88.75 204 GLU A O 1
ATOM 1693 N N . ILE A 1 205 ? 7.673 -10.524 -37.993 1.00 85.50 205 ILE A N 1
ATOM 1694 C CA . ILE A 1 205 ? 7.514 -10.972 -36.600 1.00 85.50 205 ILE A CA 1
ATOM 1695 C C . ILE A 1 205 ? 6.388 -10.206 -35.884 1.00 85.50 205 ILE A C 1
ATOM 1697 O O . ILE A 1 205 ? 5.680 -10.776 -35.054 1.00 85.50 205 ILE A O 1
ATOM 1701 N N . ALA A 1 206 ? 6.219 -8.915 -36.179 1.00 79.88 206 ALA A N 1
ATOM 1702 C CA . ALA A 1 206 ? 5.137 -8.111 -35.622 1.00 79.88 206 ALA A CA 1
ATOM 1703 C C . ALA A 1 206 ? 3.765 -8.602 -36.105 1.00 79.88 206 ALA A C 1
ATOM 1705 O O . ALA A 1 206 ? 2.861 -8.755 -35.285 1.00 79.88 206 ALA A O 1
ATOM 1706 N N . VAL A 1 207 ? 3.637 -8.922 -37.396 1.00 81.75 207 VAL A N 1
ATOM 1707 C CA . VAL A 1 207 ? 2.421 -9.509 -37.976 1.00 81.75 207 VAL A CA 1
ATOM 1708 C C . VAL A 1 207 ? 2.132 -10.880 -37.359 1.00 81.75 207 VAL A C 1
ATOM 1710 O O . VAL A 1 207 ? 1.027 -11.090 -36.863 1.00 81.75 207 VAL A O 1
ATOM 1713 N N . ASP A 1 208 ? 3.130 -11.767 -37.295 1.00 84.12 208 ASP A N 1
ATOM 1714 C CA . ASP A 1 208 ? 2.996 -13.126 -36.747 1.00 84.12 208 ASP A CA 1
ATOM 1715 C C . ASP A 1 208 ? 2.518 -13.134 -35.288 1.00 84.12 208 ASP A C 1
ATOM 1717 O O . ASP A 1 208 ? 1.773 -14.017 -34.863 1.00 84.12 208 ASP A O 1
ATOM 1721 N N . LEU A 1 209 ? 2.968 -12.155 -34.499 1.00 78.88 209 LEU A N 1
ATOM 1722 C CA . LEU A 1 209 ? 2.645 -12.041 -33.078 1.00 78.88 209 LEU A CA 1
ATOM 1723 C C . LEU A 1 209 ? 1.434 -11.139 -32.796 1.00 78.88 209 LEU A C 1
ATOM 1725 O O . LEU A 1 209 ? 1.046 -10.994 -31.637 1.00 78.88 209 LEU A O 1
ATOM 1729 N N . GLY A 1 210 ? 0.848 -10.501 -33.815 1.00 73.69 210 GLY A N 1
ATOM 1730 C CA . GLY A 1 210 ? -0.205 -9.498 -33.625 1.00 73.69 210 GLY A CA 1
ATOM 1731 C C . GLY A 1 210 ? 0.260 -8.290 -32.797 1.00 73.69 210 GLY A C 1
ATOM 1732 O O . GLY A 1 210 ? -0.506 -7.720 -32.015 1.00 73.69 210 GLY A O 1
ATOM 1733 N N . LEU A 1 211 ? 1.536 -7.922 -32.922 1.00 75.38 211 LEU A N 1
ATOM 1734 C CA . LEU A 1 211 ? 2.174 -6.808 -32.226 1.00 75.38 211 LEU A CA 1
ATOM 1735 C C . LEU A 1 211 ? 2.372 -5.617 -33.169 1.00 75.38 211 LEU A C 1
ATOM 1737 O O . LEU A 1 211 ? 2.399 -5.752 -34.386 1.00 75.38 211 LEU A O 1
ATOM 1741 N N . SER A 1 212 ? 2.567 -4.426 -32.600 1.00 73.69 212 SER A N 1
ATOM 1742 C CA . SER A 1 212 ? 3.031 -3.287 -33.403 1.00 73.69 212 SER A CA 1
ATOM 1743 C C . SER A 1 212 ? 4.509 -3.439 -33.763 1.00 73.69 212 SER A C 1
ATOM 1745 O O . SER A 1 212 ? 5.309 -3.879 -32.931 1.00 73.69 212 SER A O 1
ATOM 1747 N N . GLU A 1 213 ? 4.879 -2.985 -34.963 1.00 72.62 213 GLU A N 1
ATOM 1748 C CA . GLU A 1 213 ? 6.269 -2.952 -35.442 1.00 72.62 213 GLU A CA 1
ATOM 1749 C C . GLU A 1 213 ? 7.187 -2.267 -34.417 1.00 72.62 213 GLU A C 1
ATOM 1751 O O . GLU A 1 213 ? 8.210 -2.814 -34.014 1.00 72.62 213 GLU A O 1
ATOM 1756 N N . LEU A 1 214 ? 6.739 -1.132 -33.867 1.00 70.88 214 LEU A N 1
ATOM 1757 C CA . LEU A 1 214 ? 7.459 -0.379 -32.840 1.00 70.88 214 LEU A CA 1
ATOM 1758 C C . LEU A 1 214 ? 7.703 -1.185 -31.552 1.00 70.88 214 LEU A C 1
ATOM 1760 O O . LEU A 1 214 ? 8.721 -0.999 -30.886 1.00 70.88 214 LEU A O 1
ATOM 1764 N N . THR A 1 215 ? 6.785 -2.080 -31.170 1.00 76.75 215 THR A N 1
ATOM 1765 C CA . THR A 1 215 ? 6.965 -2.938 -29.985 1.00 76.75 215 THR A CA 1
ATOM 1766 C C . THR A 1 215 ? 8.055 -3.977 -30.219 1.00 76.75 215 THR A C 1
ATOM 1768 O O . THR A 1 215 ? 8.876 -4.206 -29.329 1.00 76.75 215 THR A O 1
ATOM 1771 N N . VAL A 1 216 ? 8.092 -4.564 -31.416 1.00 79.31 216 VAL A N 1
ATOM 1772 C CA . VAL A 1 216 ? 9.108 -5.544 -31.811 1.00 79.31 216 VAL A CA 1
ATOM 1773 C C . VAL A 1 216 ? 10.476 -4.873 -31.952 1.00 79.31 216 VAL A C 1
ATOM 1775 O O . VAL A 1 216 ? 11.434 -5.325 -31.323 1.00 79.31 216 VAL A O 1
ATOM 1778 N N . SER A 1 217 ? 10.570 -3.737 -32.651 1.00 80.00 217 SER A N 1
ATOM 1779 C CA . SER A 1 217 ? 11.826 -2.987 -32.796 1.00 80.00 217 SER A CA 1
ATOM 1780 C C . SER A 1 217 ? 12.396 -2.537 -31.451 1.00 80.00 217 SER A C 1
ATOM 1782 O O . SER A 1 217 ? 13.570 -2.771 -31.165 1.00 80.00 217 SER A O 1
ATOM 1784 N N . ASN A 1 218 ? 11.567 -1.974 -30.564 1.00 81.56 218 ASN A N 1
ATOM 1785 C CA . ASN A 1 218 ? 12.012 -1.569 -29.228 1.00 81.56 218 ASN A CA 1
ATOM 1786 C C . ASN A 1 218 ? 12.476 -2.750 -28.370 1.00 81.56 218 ASN A C 1
ATOM 1788 O O . ASN A 1 218 ? 13.350 -2.581 -27.517 1.00 81.56 218 ASN A O 1
ATOM 1792 N N . TRP A 1 219 ? 11.889 -3.934 -28.558 1.00 87.81 219 TRP A N 1
ATOM 1793 C CA . TRP A 1 219 ? 12.331 -5.136 -27.863 1.00 87.81 219 TRP A CA 1
ATOM 1794 C C . TRP A 1 219 ? 13.727 -5.558 -28.329 1.00 87.81 219 TRP A C 1
ATOM 1796 O O . TRP A 1 219 ? 14.595 -5.762 -27.482 1.00 87.81 219 TRP A O 1
ATOM 1806 N N . PHE A 1 220 ? 13.975 -5.593 -29.644 1.00 84.75 220 PHE A N 1
ATOM 1807 C CA . PHE A 1 220 ? 15.293 -5.920 -30.194 1.00 84.75 220 PHE A CA 1
ATOM 1808 C C . PHE A 1 220 ? 16.350 -4.890 -29.773 1.00 84.75 220 PHE A C 1
ATOM 1810 O O . PHE A 1 220 ? 17.392 -5.286 -29.260 1.00 84.75 220 PHE A O 1
ATOM 1817 N N . ILE A 1 221 ? 16.053 -3.584 -29.855 1.00 81.69 221 ILE A N 1
ATOM 1818 C CA . ILE A 1 221 ? 16.946 -2.503 -29.384 1.00 81.69 221 ILE A CA 1
ATOM 1819 C C . ILE A 1 221 ? 17.386 -2.735 -27.931 1.00 81.69 221 ILE A C 1
ATOM 1821 O O . ILE A 1 221 ? 18.572 -2.663 -27.610 1.00 81.69 221 ILE A O 1
ATOM 1825 N N . LYS A 1 222 ? 16.435 -3.049 -27.044 1.00 80.31 222 LYS A N 1
ATOM 1826 C CA . LYS A 1 222 ? 16.720 -3.324 -25.628 1.00 80.31 222 LYS A CA 1
ATOM 1827 C C . LYS A 1 222 ? 17.487 -4.631 -25.426 1.00 80.31 222 LYS A C 1
ATOM 1829 O O . LYS A 1 222 ? 18.325 -4.697 -24.532 1.00 80.31 222 LYS A O 1
ATOM 1834 N N . ALA A 1 223 ? 17.212 -5.651 -26.238 1.00 79.94 223 ALA A N 1
ATOM 1835 C CA . ALA A 1 223 ? 17.924 -6.923 -26.195 1.00 79.94 223 ALA A CA 1
ATOM 1836 C C . ALA A 1 223 ? 19.414 -6.756 -26.541 1.00 79.94 223 ALA A C 1
ATOM 1838 O O . ALA A 1 223 ? 20.238 -7.378 -25.879 1.00 79.94 223 ALA A O 1
ATOM 1839 N N . TYR A 1 224 ? 19.779 -5.875 -27.485 1.00 72.88 224 TYR A N 1
ATOM 1840 C CA . TYR A 1 224 ? 21.195 -5.577 -27.765 1.00 72.88 224 TYR A CA 1
ATOM 1841 C C . TYR A 1 224 ? 21.888 -4.810 -26.652 1.00 72.88 224 TYR A C 1
ATOM 1843 O O . TYR A 1 224 ? 22.969 -5.217 -26.240 1.00 72.88 224 TYR A O 1
ATOM 1851 N N . ARG A 1 225 ? 21.270 -3.728 -26.153 1.00 71.38 225 ARG A N 1
ATOM 1852 C CA . ARG A 1 225 ? 21.880 -2.886 -25.106 1.00 71.38 225 ARG A CA 1
ATOM 1853 C C . ARG A 1 225 ? 22.256 -3.707 -23.875 1.00 71.38 225 ARG A C 1
ATOM 1855 O O . ARG A 1 225 ? 23.334 -3.549 -23.323 1.00 71.38 225 ARG A O 1
ATOM 1862 N N . LYS A 1 226 ? 21.404 -4.671 -23.519 1.00 67.44 226 LYS A N 1
ATOM 1863 C CA . LYS A 1 226 ? 21.647 -5.587 -22.402 1.00 67.44 226 LYS A CA 1
ATOM 1864 C C . LYS A 1 226 ? 22.880 -6.489 -22.595 1.00 67.44 226 LYS A C 1
ATOM 1866 O O . LYS A 1 226 ? 23.452 -6.927 -21.603 1.00 67.44 226 LYS A O 1
ATOM 1871 N N . ILE A 1 227 ? 23.280 -6.791 -23.834 1.00 59.69 227 ILE A N 1
ATOM 1872 C CA . ILE A 1 227 ? 24.495 -7.570 -24.134 1.00 59.69 227 ILE A CA 1
ATOM 1873 C C . ILE A 1 227 ? 25.744 -6.689 -24.116 1.00 59.69 227 ILE A C 1
ATOM 1875 O O . ILE A 1 227 ? 26.771 -7.134 -23.618 1.00 59.69 227 ILE A O 1
ATOM 1879 N N . GLU A 1 228 ? 25.671 -5.459 -24.629 1.00 55.19 228 GLU A N 1
ATOM 1880 C CA . GLU A 1 228 ? 26.802 -4.519 -24.553 1.00 55.19 228 GLU A CA 1
ATOM 1881 C C . GLU A 1 228 ? 27.159 -4.170 -23.104 1.00 55.19 228 GLU A C 1
ATOM 1883 O O . GLU A 1 228 ? 28.334 -4.090 -22.778 1.00 55.19 228 GLU A O 1
ATOM 1888 N N . GLU A 1 229 ? 26.164 -4.053 -22.222 1.00 50.06 229 GLU A N 1
ATOM 1889 C CA . GLU A 1 229 ? 26.363 -3.801 -20.786 1.00 50.06 229 GLU A CA 1
ATOM 1890 C C . GLU A 1 229 ? 26.870 -5.023 -19.993 1.00 50.06 229 GLU A C 1
ATOM 1892 O O . GLU A 1 229 ? 27.274 -4.880 -18.842 1.00 50.06 229 GLU A O 1
ATOM 1897 N N . THR A 1 230 ? 26.821 -6.233 -20.564 1.00 50.25 230 THR A N 1
ATOM 1898 C CA . THR A 1 230 ? 27.297 -7.478 -19.919 1.00 50.25 230 THR A CA 1
ATOM 1899 C C . THR A 1 230 ? 28.608 -7.999 -20.515 1.00 50.25 230 THR A C 1
ATOM 1901 O O . THR A 1 230 ? 28.970 -9.157 -20.293 1.00 50.25 230 THR A O 1
ATOM 1904 N N . ARG A 1 231 ? 29.315 -7.144 -21.258 1.00 42.28 231 ARG A N 1
ATOM 1905 C CA . ARG A 1 231 ? 30.636 -7.383 -21.840 1.00 42.28 231 ARG A CA 1
ATOM 1906 C C . ARG A 1 231 ? 31.695 -6.562 -21.118 1.00 42.28 231 ARG A C 1
ATOM 1908 O O . ARG A 1 231 ? 32.822 -7.089 -21.012 1.00 42.28 231 ARG A O 1
#

Secondary structure (DSSP, 8-state):
-------GGGGS----PPPP-------------------PPP-----PPPHHHHHHHHHHHHH-SS--HHHHHHHHHHTT--HHHHHHHHHHHHHHGGGTB-TTS-B----PPPPHHHHHHHHHHHHH-SS--HHHHHHHHHHHT--HHHHHHHHHHHHHHGGGSPPTTSPPP---PPPPHHHHHHHHHHHHH-SS--HHHHHHHHHHHT--HHHHHHHHHHHHHHHHTT-

Foldseek 3Di:
DDDDDDDPVPPPDPDDDDDDDDDDDDDDDDDDDDPPPPDPDDDPDPDDQDPVLVVVLVVCCVVPLPDDLVVLVVSCVVRVHDSVVSVVVSVVCVVCVCCLADPVRHGNDPPDDQDPVLVVLLVVVCVVPLDDDLVVLCVSCVVRVHDSVVSVVVSVVCLVCQQVDADPVRHGPDPPDDDDPVLVVVLVVVCVVPLDDDLVRLVVSCVVRVHDSVVSVVVSVVVVVVVVVVD

InterPro domains:
  IPR001356 Homeodomain [PF00046] (43-94)
  IPR001356 Homeodomain [PF00046] (110-159)
  IPR001356 Homeodomain [PF00046] (178-220)
  IPR001356 Homeodomain [PS50071] (40-100)
  IPR001356 Homeodomain [PS50071] (105-165)
  IPR001356 Homeodomain [PS50071] (170-230)
  IPR001356 Homeodomain [SM00389] (42-100)
  IPR001356 Homeodomain [SM00389] (107-165)
  IPR001356 Homeodomain [SM00389] (172-231)
  IPR001356 Homeodomain [cd00086] (43-94)
  IPR001356 Homeodomain [cd00086] (110-155)
  IPR001356 Homeodomain [cd00086] (177-226)
  IPR009057 Homedomain-like superfamily [SSF46689] (20-94)
  IPR009057 Homedomain-like superfamily [SSF46689] (107-164)
  IPR009057 Homedomain-like superfamily [SSF46689] (167-226)
  IPR051000 Homeobox DNA-binding [PTHR24324] (26-90)

Radius of gyration: 29.75 Å; chains: 1; bounding box: 88×50×70 Å